Protein AF-A0A517T0H7-F1 (afdb_monomer_lite)

Sequence (278 aa):
MDSLLIATPIQLDLREQQELEMTQTSKRLAHIDHHESRLYHMVSGTGTEHETLHPYDPHHIRSHLTEHASQSHYQGQRAPEDPQYYAAIAKSLQNADEIILMGEGHGHSNAAMQLTKYLGKHAPETLDRVIAVESLSKHHSTEKQLLARARAIFRLHHTPPATPAPKLTREAIDPERWIDFCATFSNGNHGRRVSMLLSGGRISPSELMHDQPFFSLAYDTPGKGDHLDISVGADEVDYMHVFNHPAKIFQWKLPDGEVAILEAIDSQGVVCNLNFTG

Foldseek 3Di:
DDDDDDDDPDDDDPVVVVVVVVQFAFEWEWEDELFWIWIWTDTPPDDIDIDIAGFDDPPVPVVPVPDDDDDDDDPVDRDPGDLVSLVVVLVVQVRGQAYEYEFEDDDPNTPSVVSLVSCVVPPVVSNVRYQYYYYDYPPDPDPVNSVVVSVVSCVVSPPRRDPPPQQWDKDWDDPVCVQVCQVVVQVVQFQFWKWKWKDDDPDDIDTPDGGFGWHGWHADDPVGFQWIWTFTHHPDGPDIDTGHAFPIWMFIAGPVRHTQWIWTAHPRGIIMIIGGDD

Organism: NCBI:txid2528025

Secondary structure (DSSP, 8-state):
------PPP----HHHHHHHHHT---EEEEEE-SS-EEEEEEETTTEEEEEEE----TT-GGGGTTS-----S-SSPPPPPPHHHHHHHHHHHTT-SEEEEEEESSGGG-HHHHHHHHHHHH-HHHHTTEEEEEEEPSS---HHHHHHHHHHHHHHS---SSSPPP-PEEEEEPGGGHHHHHHHHHHHHTT-EEEEEEEETTEEEEEEEEEEEEEEEEEE-TTTTSEEEEEE-SSS-SEEEEEESEEEEEEEE-TTS-EEEEEEEETT--EEEEEE--

Radius of gyration: 25.39 Å; chains: 1; bounding box: 69×48×73 Å

pLDDT: mean 72.88, std 20.38, range [28.98, 98.19]

Structure (mmCIF, N/CA/C/O backbone):
data_AF-A0A517T0H7-F1
#
_entry.id   AF-A0A517T0H7-F1
#
loop_
_atom_site.group_PDB
_atom_site.id
_atom_site.type_symbol
_atom_site.label_atom_id
_atom_site.label_alt_id
_atom_site.label_comp_id
_atom_site.label_asym_id
_atom_site.label_entity_id
_atom_site.label_seq_id
_atom_site.pdbx_PDB_ins_code
_atom_site.Cartn_x
_atom_site.Cartn_y
_atom_site.Cartn_z
_atom_site.occupancy
_atom_site.B_iso_or_equiv
_atom_site.auth_seq_id
_atom_site.auth_comp_id
_atom_site.auth_asym_id
_atom_site.auth_atom_id
_atom_site.pdbx_PDB_model_num
ATOM 1 N N . MET A 1 1 ? -43.543 34.594 -20.049 1.00 39.84 1 MET A N 1
ATOM 2 C CA . MET A 1 1 ? -44.130 34.557 -18.696 1.00 39.84 1 MET A CA 1
ATOM 3 C C . MET A 1 1 ? -43.788 33.202 -18.128 1.00 39.84 1 MET A C 1
ATOM 5 O O . MET A 1 1 ? -44.263 32.201 -18.647 1.00 39.84 1 MET A O 1
ATOM 9 N N . ASP A 1 2 ? -42.842 33.215 -17.197 1.00 39.56 2 ASP A N 1
ATOM 10 C CA . ASP A 1 2 ? -42.095 32.069 -16.687 1.00 39.56 2 ASP A CA 1
ATOM 11 C C . ASP A 1 2 ? -42.972 31.041 -15.966 1.00 39.56 2 ASP A C 1
ATOM 13 O O . ASP A 1 2 ? -43.751 31.388 -15.078 1.00 39.56 2 ASP A O 1
ATOM 17 N N . SER A 1 3 ? -42.805 29.763 -16.309 1.00 36.91 3 SER A N 1
ATOM 18 C CA . SER A 1 3 ? -43.272 28.647 -15.486 1.00 36.91 3 SER A CA 1
ATOM 19 C C . SER A 1 3 ? -42.109 28.133 -14.640 1.00 36.91 3 SER A C 1
ATOM 21 O O . SER A 1 3 ? -41.171 27.527 -15.151 1.00 36.91 3 SER A O 1
ATOM 23 N N . LEU A 1 4 ? -42.193 28.406 -13.336 1.00 40.59 4 LEU A N 1
ATOM 24 C CA . LEU A 1 4 ? -41.346 27.856 -12.279 1.00 40.59 4 LEU A CA 1
ATOM 25 C C . LEU A 1 4 ? -41.487 26.320 -12.239 1.00 40.59 4 LEU A C 1
ATOM 27 O O . LEU A 1 4 ? -42.574 25.807 -11.969 1.00 40.59 4 LEU A O 1
ATOM 31 N N . LEU A 1 5 ? -40.395 25.585 -12.458 1.00 36.53 5 LEU A N 1
ATOM 32 C CA . LEU A 1 5 ? -40.290 24.162 -12.118 1.00 36.53 5 LEU A CA 1
ATOM 33 C C . LEU A 1 5 ? -40.011 24.041 -10.615 1.00 36.53 5 LEU A C 1
ATOM 35 O O . LEU A 1 5 ? -38.921 24.367 -10.149 1.00 36.53 5 LEU A O 1
ATOM 39 N N . ILE A 1 6 ? -41.002 23.577 -9.854 1.00 35.91 6 ILE A N 1
ATOM 40 C CA . ILE A 1 6 ? -40.822 23.168 -8.459 1.00 35.91 6 ILE A CA 1
ATOM 41 C C . ILE A 1 6 ? -40.232 21.755 -8.490 1.00 35.91 6 ILE A C 1
ATOM 43 O O . ILE A 1 6 ? -40.930 20.798 -8.821 1.00 35.91 6 ILE A O 1
ATOM 47 N N . ALA A 1 7 ? -38.940 21.628 -8.185 1.00 31.08 7 ALA A N 1
ATOM 48 C CA . ALA A 1 7 ? -38.301 20.333 -7.993 1.00 31.08 7 ALA A CA 1
ATOM 49 C C . ALA A 1 7 ? -38.910 19.649 -6.759 1.00 31.08 7 ALA A C 1
ATOM 51 O O . ALA A 1 7 ? -38.873 20.184 -5.650 1.00 31.08 7 ALA A O 1
ATOM 52 N N . THR A 1 8 ? -39.511 18.481 -6.960 1.00 28.98 8 THR A N 1
ATOM 53 C CA . THR A 1 8 ? -40.002 17.621 -5.880 1.00 28.98 8 THR A CA 1
ATOM 54 C C . THR A 1 8 ? -38.796 17.096 -5.091 1.00 28.98 8 THR A C 1
ATOM 56 O O . THR A 1 8 ? -37.834 16.652 -5.722 1.00 28.98 8 THR A O 1
ATOM 59 N N . PRO A 1 9 ? -38.786 17.133 -3.747 1.00 33.88 9 PRO A N 1
ATOM 60 C CA . PRO A 1 9 ? -37.698 16.528 -2.990 1.00 33.88 9 PRO A CA 1
ATOM 61 C C . PRO A 1 9 ? -37.730 15.010 -3.207 1.00 33.88 9 PRO A C 1
ATOM 63 O O . PRO A 1 9 ? -38.759 14.368 -3.001 1.00 33.88 9 PRO A O 1
ATOM 66 N N . ILE A 1 10 ? -36.604 14.455 -3.659 1.00 38.91 10 ILE A N 1
ATOM 67 C CA . ILE A 1 10 ? -36.394 13.014 -3.822 1.00 38.91 10 ILE A CA 1
ATOM 68 C C . ILE A 1 10 ? -36.550 12.377 -2.435 1.00 38.91 10 ILE A C 1
ATOM 70 O O . ILE A 1 10 ? -35.701 12.568 -1.566 1.00 38.91 10 ILE A O 1
ATOM 74 N N . GLN A 1 11 ? -37.648 11.658 -2.199 1.00 42.19 11 GLN A N 1
ATOM 75 C CA . GLN A 1 11 ? -37.745 10.766 -1.046 1.00 42.19 11 GLN A CA 1
ATOM 76 C C . GLN A 1 11 ? -36.959 9.498 -1.387 1.00 42.19 11 GLN A C 1
ATOM 78 O O . GLN A 1 11 ? -37.405 8.723 -2.230 1.00 42.19 11 GLN A O 1
ATOM 83 N N . LEU A 1 12 ? -35.781 9.326 -0.776 1.00 40.88 12 LEU A N 1
ATOM 84 C CA . LEU A 1 12 ? -35.024 8.072 -0.859 1.00 40.88 12 LEU A CA 1
ATOM 85 C C . LEU A 1 12 ? -35.847 6.916 -0.271 1.00 40.88 12 LEU A C 1
ATOM 87 O O . LEU A 1 12 ? -36.544 7.094 0.732 1.00 40.88 12 LEU A O 1
ATOM 91 N N . ASP A 1 13 ? -35.743 5.746 -0.901 1.00 49.75 13 ASP A N 1
ATOM 92 C CA . ASP A 1 13 ? -36.393 4.503 -0.476 1.00 49.75 13 ASP A CA 1
ATOM 93 C C . ASP A 1 13 ? -35.867 4.065 0.906 1.00 49.75 13 ASP A C 1
ATOM 95 O O . ASP A 1 13 ? -34.684 4.200 1.216 1.00 49.75 13 ASP A O 1
ATOM 99 N N . LEU A 1 14 ? -36.743 3.494 1.737 1.00 45.16 14 LEU A N 1
ATOM 100 C CA . LEU A 1 14 ? -36.426 2.961 3.065 1.00 45.16 14 LEU A CA 1
ATOM 101 C C . LEU A 1 14 ? -35.328 1.881 3.006 1.00 45.16 14 LEU A C 1
ATOM 103 O O . LEU A 1 14 ? -34.591 1.705 3.972 1.00 45.16 14 LEU A O 1
ATOM 107 N N . ARG A 1 15 ? -35.199 1.172 1.872 1.00 46.22 15 ARG A N 1
ATOM 108 C CA . ARG A 1 15 ? -34.109 0.212 1.626 1.00 46.22 15 ARG A CA 1
ATOM 109 C C . ARG A 1 15 ? -32.767 0.888 1.381 1.00 46.22 15 ARG A C 1
ATOM 111 O O . ARG A 1 15 ? -31.785 0.445 1.954 1.00 46.22 15 ARG A O 1
ATOM 118 N N . GLU A 1 16 ? -32.730 1.974 0.612 1.00 44.72 16 GLU A N 1
ATOM 119 C CA . GLU A 1 16 ? -31.507 2.763 0.410 1.00 44.72 16 GLU A CA 1
ATOM 120 C C . GLU A 1 16 ? -31.097 3.467 1.710 1.00 44.72 16 GLU A C 1
ATOM 122 O O . GLU A 1 16 ? -29.913 3.559 2.013 1.00 44.72 16 GLU A O 1
ATOM 127 N N . GLN A 1 17 ? -32.065 3.892 2.530 1.00 41.12 17 GLN A N 1
ATOM 128 C CA . GLN A 1 17 ? -31.797 4.409 3.876 1.00 41.12 17 GLN A CA 1
ATOM 129 C C . GLN A 1 17 ? -31.227 3.326 4.808 1.00 41.12 17 GLN A C 1
ATOM 131 O O . GLN A 1 17 ? -30.264 3.594 5.519 1.00 41.12 17 GLN A O 1
ATOM 136 N N . GLN A 1 18 ? -31.746 2.093 4.755 1.00 39.22 18 GLN A N 1
ATOM 137 C CA . GLN A 1 18 ? -31.200 0.954 5.508 1.00 39.22 18 GLN A CA 1
ATOM 138 C C . GLN A 1 18 ? -29.830 0.482 4.988 1.00 39.22 18 GLN A C 1
ATOM 140 O O . GLN A 1 18 ? -28.991 0.065 5.779 1.00 39.22 18 GLN A O 1
ATOM 145 N N . GLU A 1 19 ? -29.568 0.567 3.684 1.00 40.03 19 GLU A N 1
ATOM 146 C CA . GLU A 1 19 ? -28.294 0.181 3.058 1.00 40.03 19 GLU A CA 1
ATOM 147 C C . GLU A 1 19 ? -27.195 1.238 3.294 1.00 40.03 19 GLU A C 1
ATOM 149 O O . GLU A 1 19 ? -26.027 0.894 3.488 1.00 40.03 19 GLU A O 1
ATOM 154 N N . LEU A 1 20 ? -27.576 2.518 3.398 1.00 43.06 20 LEU A N 1
ATOM 155 C CA . LEU A 1 20 ? -26.721 3.612 3.875 1.00 43.06 20 LEU A CA 1
ATOM 156 C C . LEU A 1 20 ? -26.442 3.529 5.389 1.00 43.06 20 LEU A C 1
ATOM 158 O O . LEU A 1 20 ? -25.317 3.797 5.805 1.00 43.06 20 LEU A O 1
ATOM 162 N N . GLU A 1 21 ? -27.410 3.105 6.213 1.00 41.09 21 GLU A N 1
ATOM 163 C CA . GLU A 1 21 ? -27.172 2.811 7.639 1.00 41.09 21 GLU A CA 1
ATOM 164 C C . GLU A 1 21 ? -26.299 1.556 7.841 1.00 41.09 21 GLU A C 1
ATOM 166 O O . GLU A 1 21 ? -25.498 1.507 8.773 1.00 41.09 21 GLU A O 1
ATOM 171 N N . MET A 1 22 ? -26.384 0.561 6.947 1.00 41.12 22 MET A N 1
ATOM 172 C CA . MET A 1 22 ? -25.583 -0.674 6.998 1.00 41.12 22 MET A CA 1
ATOM 173 C C . MET A 1 22 ? -24.157 -0.544 6.432 1.00 41.12 22 MET A C 1
ATOM 175 O O . MET A 1 22 ? -23.348 -1.449 6.635 1.00 41.12 22 MET A O 1
ATOM 179 N N . THR A 1 23 ? -23.815 0.549 5.741 1.00 43.62 23 THR A N 1
ATOM 180 C CA . THR A 1 23 ? -22.474 0.770 5.152 1.00 43.62 23 THR A CA 1
ATOM 181 C C . THR A 1 23 ? -21.611 1.763 5.929 1.00 43.62 23 THR A C 1
ATOM 183 O O . THR A 1 23 ? -20.492 2.084 5.515 1.00 43.62 23 THR A O 1
ATOM 186 N N . GLN A 1 24 ? -22.070 2.225 7.091 1.00 52.97 24 GLN A N 1
ATOM 187 C CA . GLN A 1 24 ? -21.281 3.104 7.940 1.00 52.97 24 GLN A CA 1
ATOM 188 C C . GLN A 1 24 ? -20.349 2.276 8.832 1.00 52.97 24 GLN A C 1
ATOM 190 O O . GLN A 1 24 ? -20.704 1.904 9.945 1.00 52.97 24 GLN A O 1
ATOM 195 N N . THR A 1 25 ? -19.141 1.985 8.336 1.00 61.16 25 THR A N 1
ATOM 196 C CA . THR A 1 25 ? -18.100 1.288 9.113 1.00 61.16 25 THR A CA 1
ATOM 197 C C . THR A 1 25 ? -17.867 2.013 10.441 1.00 61.16 25 THR A C 1
ATOM 199 O O . THR A 1 25 ? -17.486 3.191 10.433 1.00 61.16 25 THR A O 1
ATOM 202 N N . SER A 1 26 ? -18.072 1.337 11.571 1.00 75.69 26 SER A N 1
ATOM 203 C CA . SER A 1 26 ? -17.835 1.903 12.898 1.00 75.69 26 SER A CA 1
ATOM 204 C C . SER A 1 26 ? -16.342 1.861 13.207 1.00 75.69 26 SER A C 1
ATOM 206 O O . SER A 1 26 ? -15.767 0.810 13.491 1.00 75.69 26 SER A O 1
ATOM 208 N N . LYS A 1 27 ? -15.691 3.024 13.143 1.00 83.69 27 LYS A N 1
ATOM 209 C CA . LYS A 1 27 ? -14.257 3.169 13.413 1.00 83.69 27 LYS A CA 1
ATOM 210 C C . LYS A 1 27 ? -14.041 3.690 14.828 1.00 83.69 27 LYS A C 1
ATOM 212 O O . LYS A 1 27 ? -14.617 4.714 15.211 1.00 83.69 27 LYS A O 1
ATOM 217 N N . ARG A 1 28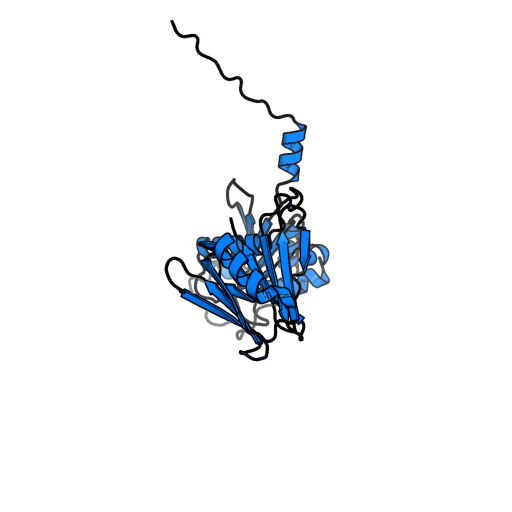 ? -13.195 3.014 15.610 1.00 85.81 28 ARG A N 1
ATOM 218 C CA . ARG A 1 28 ? -12.877 3.410 16.992 1.00 85.81 28 ARG A CA 1
ATOM 219 C C . ARG A 1 28 ? -11.397 3.699 17.178 1.00 85.81 28 ARG A C 1
ATOM 221 O O . ARG A 1 28 ? -10.540 2.885 16.847 1.00 85.81 28 ARG A O 1
ATOM 228 N N . LEU A 1 29 ? -11.102 4.841 17.786 1.00 84.38 29 LEU A N 1
ATOM 229 C CA . LEU A 1 29 ? -9.768 5.169 18.275 1.00 84.38 29 LEU A CA 1
ATOM 230 C C . LEU A 1 29 ? -9.775 5.125 19.800 1.00 84.38 29 LEU A C 1
ATOM 232 O O . LEU A 1 29 ? -10.513 5.880 20.427 1.00 84.38 29 LEU A O 1
ATOM 236 N N . ALA A 1 30 ? -8.917 4.300 20.388 1.00 86.62 30 ALA A N 1
ATOM 237 C CA . ALA A 1 30 ? -8.636 4.328 21.816 1.00 86.62 30 ALA A CA 1
ATOM 238 C C . ALA A 1 30 ? -7.298 5.025 22.062 1.00 86.62 30 ALA A C 1
ATOM 240 O O . ALA A 1 30 ? -6.247 4.473 21.743 1.00 86.62 30 ALA A O 1
ATOM 241 N N . HIS A 1 31 ? -7.335 6.224 22.640 1.00 85.00 31 HIS A N 1
ATOM 242 C CA . HIS A 1 31 ? -6.152 6.870 23.196 1.00 85.00 31 HIS A CA 1
ATOM 243 C C . HIS A 1 31 ? -6.066 6.568 24.686 1.00 85.00 31 HIS A C 1
ATOM 245 O O . HIS A 1 31 ? -6.989 6.894 25.426 1.00 85.00 31 HIS A O 1
ATOM 251 N N . ILE A 1 32 ? -4.980 5.937 25.115 1.00 79.56 32 ILE A N 1
ATOM 252 C CA . ILE A 1 32 ? -4.823 5.407 26.465 1.00 79.56 32 ILE A CA 1
ATOM 253 C C . ILE A 1 32 ? -3.561 6.007 27.064 1.00 79.56 32 ILE A C 1
ATOM 255 O O . ILE A 1 32 ? -2.442 5.669 26.666 1.00 79.56 32 ILE A O 1
ATOM 259 N N . ASP A 1 33 ? -3.738 6.866 28.056 1.00 69.38 33 ASP A N 1
ATOM 260 C CA . ASP A 1 33 ? -2.635 7.368 28.855 1.00 69.38 33 ASP A CA 1
ATOM 261 C C . ASP A 1 33 ? -2.690 6.800 30.285 1.00 69.38 33 ASP A C 1
ATOM 263 O O . ASP A 1 33 ? -3.380 5.824 30.602 1.00 69.38 33 ASP A O 1
ATOM 267 N N . HIS A 1 34 ? -1.845 7.345 31.151 1.00 63.53 34 HIS A N 1
ATOM 268 C CA . HIS A 1 34 ? -1.695 6.902 32.531 1.00 63.53 34 HIS A CA 1
ATOM 269 C C . HIS A 1 34 ? -2.780 7.447 33.479 1.00 63.53 34 HIS A C 1
ATOM 271 O O . HIS A 1 34 ? -2.883 6.987 34.624 1.00 63.53 34 HIS A O 1
ATOM 277 N N . HIS A 1 35 ? -3.586 8.397 33.013 1.00 60.84 35 HIS A N 1
ATOM 278 C CA . HIS A 1 35 ? -4.634 9.103 33.738 1.00 60.84 35 HIS A CA 1
ATOM 279 C C . HIS A 1 35 ? -6.040 8.731 33.258 1.00 60.84 35 HIS A C 1
ATOM 281 O O . HIS A 1 35 ? -6.918 8.545 34.099 1.00 60.84 35 HIS A O 1
ATOM 287 N N . GLU A 1 36 ? -6.244 8.578 31.953 1.00 67.31 36 GLU A N 1
ATOM 288 C CA . GLU A 1 36 ? -7.540 8.336 31.323 1.00 67.31 36 GLU A CA 1
ATOM 289 C C . GLU A 1 36 ? -7.409 7.583 29.986 1.00 67.31 36 GLU A C 1
ATOM 291 O O . GLU A 1 36 ? -6.347 7.504 29.366 1.00 67.31 36 GLU A O 1
ATOM 296 N N . SER A 1 37 ? -8.521 7.005 29.536 1.00 75.06 37 SER A N 1
ATOM 297 C CA . SER A 1 37 ? -8.709 6.560 28.158 1.00 75.06 37 SER A CA 1
ATOM 298 C C . SER A 1 37 ? -9.744 7.442 27.492 1.00 75.06 37 SER A C 1
ATOM 300 O O . SER A 1 37 ? -10.864 7.559 27.985 1.00 75.06 37 SER A O 1
ATOM 302 N N . ARG A 1 38 ? -9.400 8.003 26.338 1.00 80.38 38 ARG A N 1
ATOM 303 C CA . ARG A 1 38 ? -10.340 8.701 25.463 1.00 80.38 38 ARG A CA 1
ATOM 304 C C . ARG A 1 38 ? -10.659 7.807 24.278 1.00 80.38 38 ARG A C 1
ATOM 306 O O . ARG A 1 38 ? -9.769 7.441 23.508 1.00 80.38 38 ARG A O 1
ATOM 313 N N . LEU A 1 39 ? -11.925 7.442 24.154 1.00 79.12 39 LEU A N 1
ATOM 314 C CA . LEU A 1 39 ? -12.441 6.565 23.116 1.00 79.12 39 LEU A CA 1
ATOM 315 C C . LEU A 1 39 ? -13.240 7.408 22.134 1.00 79.12 39 LEU A C 1
ATOM 317 O O . LEU A 1 39 ? -14.309 7.910 22.465 1.00 79.12 39 LEU A O 1
ATOM 321 N N . TYR A 1 40 ? -12.713 7.574 20.929 1.00 80.62 40 TYR A N 1
ATOM 322 C CA . TYR A 1 40 ? -13.343 8.367 19.884 1.00 80.62 40 TYR A CA 1
ATOM 323 C C . TYR A 1 40 ? -14.122 7.453 18.948 1.00 80.62 40 TYR A C 1
ATOM 325 O O . TYR A 1 40 ? -13.590 6.460 18.438 1.00 80.62 40 TYR A O 1
ATOM 333 N N . HIS A 1 41 ? -15.372 7.822 18.690 1.00 79.19 41 HIS A N 1
ATOM 334 C CA . HIS A 1 41 ? -16.179 7.247 17.633 1.00 79.19 41 HIS A CA 1
ATOM 335 C C . HIS A 1 41 ? -16.010 8.097 16.376 1.00 79.19 41 HIS A C 1
ATOM 337 O O . HIS A 1 41 ? -16.389 9.269 16.322 1.00 79.19 41 HIS A O 1
ATOM 343 N N . MET A 1 42 ? -15.379 7.508 15.367 1.00 68.19 42 MET A N 1
ATOM 344 C CA . MET A 1 42 ? -15.128 8.173 14.102 1.00 68.19 42 MET A CA 1
ATOM 345 C C . MET A 1 42 ? -16.199 7.768 13.096 1.00 68.19 42 MET A C 1
ATOM 347 O O . MET A 1 42 ? -16.063 6.771 12.392 1.00 68.19 42 MET A O 1
ATOM 351 N N . VAL A 1 43 ? -17.260 8.568 13.033 1.00 56.34 43 VAL A N 1
ATOM 352 C CA . VAL A 1 43 ? -18.338 8.410 12.057 1.00 56.34 43 VAL A CA 1
ATOM 353 C C . VAL A 1 43 ? -18.012 9.258 10.827 1.00 56.34 43 VAL A C 1
ATOM 355 O O . VAL A 1 43 ? -17.762 10.462 10.933 1.00 56.34 43 VAL A O 1
ATOM 358 N N . SER A 1 44 ? -17.975 8.637 9.645 1.00 46.19 44 SER A N 1
ATOM 359 C CA . SER A 1 44 ? -17.752 9.352 8.384 1.00 46.19 44 SER A CA 1
ATOM 360 C C . SER A 1 44 ? -18.825 10.430 8.193 1.00 46.19 44 SER A C 1
ATOM 362 O O . SER A 1 44 ? -19.998 10.112 8.026 1.00 46.19 44 SER A O 1
ATOM 364 N N . GLY A 1 45 ? -18.413 11.701 8.204 1.00 39.34 45 GLY A N 1
ATOM 365 C CA . GLY A 1 45 ? -19.222 12.836 7.747 1.00 39.34 45 GLY A CA 1
ATOM 366 C C . GLY A 1 45 ? -19.976 13.661 8.799 1.00 39.34 45 GLY A C 1
ATOM 367 O O . GLY A 1 45 ? -20.450 14.731 8.433 1.00 39.34 45 GLY A O 1
ATOM 368 N N . THR A 1 46 ? -20.079 13.254 10.072 1.00 36.69 46 THR A N 1
ATOM 369 C CA . THR A 1 46 ? -21.020 13.915 11.017 1.00 36.69 46 THR A CA 1
ATOM 370 C C . THR A 1 46 ? -20.435 14.433 12.333 1.00 36.69 46 THR A C 1
ATOM 372 O O . THR A 1 46 ? -21.137 15.110 13.078 1.00 36.69 46 THR A O 1
ATOM 375 N N . GLY A 1 47 ? -19.144 14.233 12.603 1.00 45.91 47 GLY A N 1
ATOM 376 C CA . GLY A 1 47 ? -18.486 14.764 13.803 1.00 45.91 47 GLY A CA 1
ATOM 377 C C . GLY A 1 47 ? -17.606 13.726 14.489 1.00 45.91 47 GLY A C 1
ATOM 378 O O . GLY A 1 47 ? -17.522 12.580 14.061 1.00 45.91 47 GLY A O 1
ATOM 379 N N . THR A 1 48 ? -16.878 14.141 15.523 1.00 54.22 48 THR A N 1
ATOM 380 C CA . THR A 1 48 ? -16.101 13.235 16.379 1.00 54.22 48 THR A CA 1
ATOM 381 C C . THR A 1 48 ? -16.742 13.252 17.758 1.00 54.22 48 THR A C 1
ATOM 383 O O . THR A 1 48 ? -16.584 14.220 18.496 1.00 54.22 48 THR A O 1
ATOM 386 N N . GLU A 1 49 ? -17.494 12.206 18.082 1.00 58.53 49 GLU A N 1
ATOM 387 C CA . GLU A 1 49 ? -17.973 11.978 19.445 1.00 58.53 49 GLU A CA 1
ATOM 388 C C . GLU A 1 49 ? -16.911 11.188 20.210 1.00 58.53 49 GLU A C 1
ATOM 390 O O . GLU A 1 49 ? -16.235 10.329 19.636 1.00 58.53 49 GLU A O 1
ATOM 395 N N . HIS A 1 50 ? -16.729 11.480 21.496 1.00 59.97 50 HIS A N 1
ATOM 396 C CA . HIS A 1 50 ? -15.814 10.724 22.340 1.00 59.97 50 HIS A CA 1
ATOM 397 C C . HIS A 1 50 ? -16.411 10.456 23.714 1.00 59.97 50 HIS A C 1
ATOM 399 O O . HIS A 1 50 ? -17.163 11.267 24.251 1.00 59.97 50 HIS A O 1
ATOM 405 N N . GLU A 1 51 ? -16.044 9.317 24.286 1.00 65.69 51 GLU A N 1
ATOM 406 C CA . GLU A 1 51 ? -16.280 8.992 25.686 1.00 65.69 51 GLU A CA 1
ATOM 407 C C . GLU A 1 51 ? -14.940 8.888 26.422 1.00 65.69 51 GLU A C 1
ATOM 409 O O . GLU A 1 51 ? -13.943 8.414 25.870 1.00 65.69 51 GLU A O 1
ATOM 414 N N . THR A 1 52 ? -14.911 9.337 27.675 1.00 68.00 52 THR A N 1
ATOM 415 C CA . THR A 1 52 ? -13.714 9.283 28.521 1.00 68.00 52 THR A CA 1
ATOM 416 C C . THR A 1 52 ? -13.927 8.273 29.639 1.00 68.00 52 THR A C 1
ATOM 418 O O . THR A 1 52 ? -14.826 8.423 30.467 1.00 68.00 52 THR A O 1
ATOM 421 N N . LEU A 1 53 ? -13.079 7.247 29.682 1.00 57.00 53 LEU A N 1
ATOM 422 C CA . LEU A 1 53 ? -13.034 6.259 30.753 1.00 57.00 53 LEU A CA 1
ATOM 423 C C . LEU A 1 53 ? -11.852 6.547 31.672 1.00 57.00 53 LEU A C 1
ATOM 425 O O . LEU A 1 53 ? -10.729 6.754 31.221 1.00 57.00 53 LEU A O 1
ATOM 429 N N . HIS A 1 54 ? -12.095 6.492 32.975 1.00 59.69 54 HIS A N 1
ATOM 430 C CA . HIS A 1 54 ? -11.063 6.689 33.985 1.00 59.69 54 HIS A CA 1
ATOM 431 C C . HIS A 1 54 ? -10.713 5.346 34.638 1.00 59.69 54 HIS A C 1
ATOM 433 O O . HIS A 1 54 ? -11.619 4.546 34.892 1.00 59.69 54 HIS A O 1
ATOM 439 N N . PRO A 1 55 ? -9.431 5.080 34.948 1.00 58.09 55 PRO A N 1
ATOM 440 C CA . PRO A 1 55 ? -9.066 3.974 35.821 1.00 58.09 55 PRO A CA 1
ATOM 441 C C . PRO A 1 55 ? -9.756 4.139 37.179 1.00 58.09 55 PRO A C 1
ATOM 443 O O . PRO A 1 55 ? -9.847 5.260 37.684 1.00 58.09 55 PRO A O 1
ATOM 446 N N . TYR A 1 56 ? -10.204 3.033 37.774 1.00 47.38 56 TYR A N 1
ATOM 447 C CA . TYR A 1 56 ? -10.824 3.021 39.099 1.00 47.38 56 TYR A CA 1
ATOM 448 C C . TYR A 1 56 ? -9.908 3.697 40.138 1.00 47.38 56 TYR A C 1
ATOM 450 O O . TYR A 1 56 ? -8.794 3.236 40.390 1.00 47.38 56 TYR A O 1
ATOM 458 N N . ASP A 1 57 ? -10.370 4.810 40.721 1.00 48.69 57 ASP A N 1
ATOM 459 C CA . ASP A 1 57 ? -9.686 5.570 41.781 1.00 48.69 57 ASP A CA 1
ATOM 460 C C . ASP A 1 57 ? -10.599 5.671 43.019 1.00 48.69 57 ASP A C 1
ATOM 462 O O . ASP A 1 57 ? -11.210 6.713 43.273 1.00 48.69 57 ASP A O 1
ATOM 466 N N . PRO A 1 58 ? -10.745 4.579 43.790 1.00 41.56 58 PRO A N 1
ATOM 467 C CA . PRO A 1 58 ? -11.681 4.499 44.914 1.00 41.56 58 PRO A CA 1
ATOM 468 C C . PRO A 1 58 ? -11.358 5.444 46.076 1.00 41.56 58 PRO A C 1
ATOM 470 O O . PRO A 1 58 ? -12.161 5.570 46.998 1.00 41.56 58 PRO A O 1
ATOM 473 N N . HIS A 1 59 ? -10.197 6.100 46.064 1.00 46.09 59 HIS A N 1
ATOM 474 C CA . HIS A 1 59 ? -9.753 6.974 47.146 1.00 46.09 59 HIS A CA 1
ATOM 475 C C . HIS A 1 59 ? -9.712 8.458 46.759 1.00 46.09 59 HIS A C 1
ATOM 477 O O . HIS A 1 59 ? -9.271 9.263 47.576 1.00 46.09 59 HIS A O 1
ATOM 483 N N . HIS A 1 60 ? -10.163 8.835 45.552 1.00 44.19 60 HIS A N 1
ATOM 484 C CA . HIS A 1 60 ? -10.090 10.212 45.036 1.00 44.19 60 HIS A CA 1
ATOM 485 C C . HIS A 1 60 ? -8.706 10.857 45.210 1.00 44.19 60 HIS A C 1
ATOM 487 O O . HIS A 1 60 ? -8.594 12.082 45.325 1.00 44.19 60 HIS A O 1
ATOM 493 N N . ILE A 1 61 ? -7.636 10.051 45.226 1.00 49.41 61 ILE A N 1
ATOM 494 C CA . ILE A 1 61 ? -6.279 10.556 45.469 1.00 49.41 61 ILE A CA 1
ATOM 495 C C . ILE A 1 61 ? -5.921 11.550 44.359 1.00 49.41 61 ILE A C 1
ATOM 497 O O . ILE A 1 61 ? -5.200 12.511 44.599 1.00 49.41 61 ILE A O 1
ATOM 501 N N . ARG A 1 62 ? -6.503 11.395 43.163 1.00 49.06 62 ARG A N 1
ATOM 502 C CA . ARG A 1 62 ? -6.261 12.266 42.010 1.00 49.06 62 ARG A CA 1
ATOM 503 C C . ARG A 1 62 ? -6.943 13.638 42.070 1.00 49.06 62 ARG A C 1
ATOM 505 O O . ARG A 1 62 ? -6.436 14.553 41.431 1.00 49.06 62 ARG A O 1
ATOM 512 N N . SER A 1 63 ? -8.005 13.827 42.858 1.00 39.12 63 SER A N 1
ATOM 513 C CA . SER A 1 63 ? -8.679 15.137 42.990 1.00 39.12 63 SER A CA 1
ATOM 514 C C . SER A 1 63 ? -7.972 16.099 43.955 1.00 39.12 63 SER A C 1
ATOM 516 O O . SER A 1 63 ? -8.249 17.292 43.933 1.00 39.12 63 SER A O 1
ATOM 518 N N . HIS A 1 64 ? -7.054 15.599 44.790 1.00 36.03 64 HIS A N 1
ATOM 519 C CA . HIS A 1 64 ? -6.337 16.373 45.814 1.00 36.03 64 HIS A CA 1
ATOM 520 C C . HIS A 1 64 ? -4.830 16.537 45.535 1.00 36.03 64 HIS A C 1
ATOM 522 O O . HIS A 1 64 ? -4.092 17.019 46.390 1.00 36.03 64 HIS A O 1
ATOM 528 N N . LEU A 1 65 ? -4.344 16.167 44.344 1.00 37.31 65 LEU A N 1
ATOM 529 C CA . LEU A 1 65 ? -2.913 16.246 44.009 1.00 37.31 65 LEU A CA 1
ATOM 530 C C . LEU A 1 65 ? -2.427 17.637 43.568 1.00 37.31 65 LEU A C 1
ATOM 532 O O . LEU A 1 65 ? -1.280 17.762 43.141 1.00 37.31 65 LEU A O 1
ATOM 536 N N . THR A 1 66 ? -3.238 18.690 43.687 1.00 37.97 66 THR A N 1
ATOM 537 C CA . THR A 1 66 ? -2.761 20.063 43.459 1.00 37.97 66 THR A CA 1
ATOM 538 C C . THR A 1 66 ? -1.928 20.608 44.617 1.00 37.97 66 THR A C 1
ATOM 540 O O . THR A 1 66 ? -1.080 21.462 44.380 1.00 37.97 66 THR A O 1
ATOM 543 N N . GLU A 1 67 ? -2.081 20.113 45.848 1.00 38.03 67 GLU A N 1
ATOM 544 C CA . GLU A 1 67 ? -1.378 20.670 47.009 1.00 38.03 67 GLU A CA 1
ATOM 545 C C . GLU A 1 67 ? -1.042 19.553 48.017 1.00 38.03 67 GLU A C 1
ATOM 547 O O . GLU A 1 67 ? -1.912 19.023 48.695 1.00 38.03 67 GLU A O 1
ATOM 552 N N . HIS A 1 68 ? 0.248 19.208 48.128 1.00 34.19 68 HIS A N 1
ATOM 553 C CA . HIS A 1 68 ? 0.845 18.346 49.168 1.00 34.19 68 HIS A CA 1
ATOM 554 C C . HIS A 1 68 ? 0.602 16.820 49.111 1.00 34.19 68 HIS A C 1
ATOM 556 O O . HIS A 1 68 ? -0.046 16.250 49.982 1.00 34.19 68 HIS A O 1
ATOM 562 N N . ALA A 1 69 ? 1.292 16.108 48.212 1.00 31.48 69 ALA A N 1
ATOM 563 C CA . ALA A 1 69 ? 1.727 14.730 48.497 1.00 31.48 69 ALA A CA 1
ATOM 564 C C . ALA A 1 69 ? 3.016 14.377 47.742 1.00 31.48 69 ALA A C 1
ATOM 566 O O . ALA A 1 69 ? 3.038 13.673 46.734 1.00 31.48 69 ALA A O 1
ATOM 567 N N . SER A 1 70 ? 4.130 14.879 48.265 1.00 37.38 70 SER A N 1
ATOM 568 C CA . SER A 1 70 ? 5.440 14.273 48.066 1.00 37.38 70 SER A CA 1
ATOM 569 C C . SER A 1 70 ? 5.417 12.809 48.521 1.00 37.38 70 SER A C 1
ATOM 571 O O . SER A 1 70 ? 5.058 12.537 49.660 1.00 37.38 70 SER A O 1
ATOM 573 N N . GLN A 1 71 ? 5.883 11.905 47.657 1.00 43.34 71 GLN A N 1
ATOM 574 C CA . GLN A 1 71 ? 6.432 10.587 48.006 1.00 43.34 71 GLN A CA 1
ATOM 575 C C . GLN A 1 71 ? 5.539 9.651 48.838 1.00 43.34 71 GLN A C 1
ATOM 577 O O . GLN A 1 71 ? 5.606 9.645 50.062 1.00 43.34 71 GLN A O 1
ATOM 582 N N . SER A 1 72 ? 4.815 8.734 48.188 1.00 35.59 72 SER A N 1
ATOM 583 C CA . SER A 1 72 ? 4.366 7.491 48.835 1.00 35.59 72 SER A CA 1
ATOM 584 C C . SER A 1 72 ? 4.159 6.358 47.815 1.00 35.59 72 SER A C 1
ATOM 586 O O . SER A 1 72 ? 3.225 6.360 47.023 1.00 35.59 72 SER A O 1
ATOM 588 N N . HIS A 1 73 ? 5.070 5.382 47.873 1.00 38.56 73 HIS A N 1
ATOM 589 C CA . HIS A 1 73 ? 4.925 3.960 47.515 1.00 38.56 73 HIS A CA 1
ATOM 590 C C . HIS A 1 73 ? 4.915 3.430 46.071 1.00 38.56 73 HIS A C 1
ATOM 592 O O . HIS A 1 73 ? 4.894 2.212 45.918 1.00 38.56 73 HIS A O 1
ATOM 598 N N . TYR A 1 74 ? 5.107 4.242 45.032 1.00 37.16 74 TYR A N 1
ATOM 599 C CA . TYR A 1 74 ? 5.439 3.706 43.701 1.00 37.16 74 TYR A CA 1
ATOM 600 C C . TYR A 1 74 ? 6.776 4.274 43.212 1.00 37.16 74 TYR A C 1
ATOM 602 O O . TYR A 1 74 ? 6.847 5.371 42.664 1.00 37.16 74 TYR A O 1
ATOM 610 N N . GLN A 1 75 ? 7.864 3.528 43.450 1.00 34.50 75 GLN A N 1
ATOM 611 C CA . GLN A 1 75 ? 9.218 3.796 42.936 1.00 34.50 75 GLN A CA 1
ATOM 612 C C . GLN A 1 75 ? 9.257 3.650 41.405 1.00 34.50 75 GLN A C 1
ATOM 614 O O . GLN A 1 75 ? 9.795 2.683 40.874 1.00 34.50 75 GLN A O 1
ATOM 619 N N . GLY A 1 76 ? 8.624 4.569 40.675 1.00 39.91 76 GLY A N 1
ATOM 620 C CA . GLY A 1 76 ? 8.635 4.583 39.208 1.00 39.91 76 GLY A CA 1
ATOM 621 C C . GLY A 1 76 ? 7.992 3.362 38.532 1.00 39.91 76 GLY A C 1
ATOM 622 O O . GLY A 1 76 ? 8.072 3.241 37.313 1.00 39.91 76 GLY A O 1
ATOM 623 N N . GLN A 1 77 ? 7.354 2.467 39.291 1.00 34.56 77 GLN A N 1
ATOM 624 C CA . GLN A 1 77 ? 6.603 1.328 38.770 1.00 34.56 77 GLN A CA 1
ATOM 625 C C . GLN A 1 77 ? 5.110 1.647 38.753 1.00 34.56 77 GLN A C 1
ATOM 627 O O . GLN A 1 77 ? 4.570 2.209 39.705 1.00 34.56 77 GLN A O 1
ATOM 632 N N . ARG A 1 78 ? 4.452 1.295 37.647 1.00 46.34 78 ARG A N 1
ATOM 633 C CA . ARG A 1 78 ? 3.009 1.458 37.459 1.00 46.34 78 ARG A CA 1
ATOM 634 C C . ARG A 1 78 ? 2.266 0.593 38.484 1.00 46.34 78 ARG A C 1
ATOM 636 O O . ARG A 1 78 ? 2.613 -0.576 38.649 1.00 46.34 78 ARG A O 1
ATOM 643 N N . ALA A 1 79 ? 1.250 1.147 39.147 1.00 48.81 79 ALA A N 1
ATOM 644 C CA . ALA A 1 79 ? 0.297 0.337 39.905 1.00 48.81 79 ALA A CA 1
ATOM 645 C C . ALA A 1 79 ? -0.339 -0.712 38.965 1.00 48.81 79 ALA A C 1
ATOM 647 O O . ALA A 1 79 ? -0.557 -0.387 37.792 1.00 48.81 79 ALA A O 1
ATOM 648 N N . PRO A 1 80 ? -0.614 -1.948 39.426 1.00 49.22 80 PRO A N 1
ATOM 649 C CA . PRO A 1 80 ? -1.293 -2.950 38.611 1.00 49.22 80 PRO A CA 1
ATOM 650 C C . PRO A 1 80 ? -2.588 -2.361 38.053 1.00 49.22 80 PRO A C 1
ATOM 652 O O . PRO A 1 80 ? -3.401 -1.827 38.804 1.00 49.22 80 PRO A O 1
ATOM 655 N N . GLU A 1 81 ? -2.748 -2.397 36.734 1.00 60.38 81 GLU A N 1
ATOM 656 C CA . GLU A 1 81 ? -3.929 -1.828 36.094 1.00 60.38 81 GLU A CA 1
ATOM 657 C C . GLU A 1 81 ? -5.156 -2.672 36.425 1.00 60.38 81 GLU A C 1
ATOM 659 O O . GLU A 1 81 ? -5.112 -3.901 36.342 1.00 60.38 81 GLU A O 1
ATOM 664 N N . ASP A 1 82 ? -6.234 -2.001 36.830 1.00 66.75 82 ASP A N 1
ATOM 665 C CA . ASP A 1 82 ? -7.478 -2.643 37.238 1.00 66.75 82 ASP A CA 1
ATOM 666 C C . ASP A 1 82 ? -8.070 -3.456 36.068 1.00 66.75 82 ASP A C 1
ATOM 668 O O . ASP A 1 82 ? -8.390 -2.880 35.024 1.00 66.75 82 ASP A O 1
ATOM 672 N N . PRO A 1 83 ? -8.262 -4.781 36.208 1.00 69.31 83 PRO A N 1
ATOM 673 C CA . PRO A 1 83 ? -8.907 -5.600 35.185 1.00 69.31 83 PRO A CA 1
ATOM 674 C C . PRO A 1 83 ? -10.287 -5.084 34.749 1.00 69.31 83 PRO A C 1
ATOM 676 O O . PRO A 1 83 ? -10.678 -5.314 33.603 1.00 69.31 83 PRO A O 1
ATOM 679 N N . GLN A 1 84 ? -11.020 -4.379 35.620 1.00 73.12 84 GLN A N 1
ATOM 680 C CA . GLN A 1 84 ? -12.311 -3.772 35.278 1.00 73.12 84 GLN A CA 1
ATOM 681 C C . GLN A 1 84 ? -12.165 -2.601 34.300 1.00 73.12 84 GLN A C 1
ATOM 683 O O . GLN A 1 84 ? -13.027 -2.407 33.443 1.00 73.12 84 GLN A O 1
ATOM 688 N N . TYR A 1 85 ? -11.059 -1.858 34.373 1.00 76.94 85 TYR A N 1
ATOM 689 C CA . TYR A 1 85 ? -10.771 -0.750 33.464 1.00 76.94 85 TYR A CA 1
ATOM 690 C C . TYR A 1 85 ? -10.578 -1.247 32.028 1.00 76.94 85 TYR A C 1
ATOM 692 O O . TYR A 1 85 ? -11.213 -0.744 31.101 1.00 76.94 85 TYR A O 1
ATOM 700 N N . TYR A 1 86 ? -9.790 -2.308 31.839 1.00 82.50 86 TYR A N 1
ATOM 701 C CA . TYR A 1 86 ? -9.640 -2.916 30.517 1.00 82.50 86 TYR A CA 1
ATOM 702 C C . TYR A 1 86 ? -10.890 -3.637 30.033 1.00 82.50 86 TYR A C 1
ATOM 704 O O . TYR A 1 86 ? -11.174 -3.590 28.838 1.00 82.50 86 TYR A O 1
ATOM 712 N N . ALA A 1 87 ? -11.670 -4.237 30.935 1.00 82.25 87 ALA A N 1
ATOM 713 C CA . ALA A 1 87 ? -12.968 -4.799 30.578 1.00 82.25 87 ALA A CA 1
ATOM 714 C C . ALA A 1 87 ? -13.912 -3.720 30.021 1.00 82.25 87 ALA A C 1
ATOM 716 O O . ALA A 1 87 ? -14.603 -3.957 29.032 1.00 82.25 87 ALA A O 1
ATOM 717 N N . ALA A 1 88 ? -13.923 -2.527 30.626 1.00 82.56 88 ALA A N 1
ATOM 718 C CA . ALA A 1 88 ? -14.742 -1.406 30.174 1.00 82.56 88 ALA A CA 1
ATOM 719 C C . ALA A 1 88 ? -14.296 -0.880 28.801 1.00 82.56 88 ALA A C 1
ATOM 721 O O . ALA A 1 88 ? -15.137 -0.673 27.927 1.00 82.56 88 ALA A O 1
ATOM 722 N N . ILE A 1 89 ? -12.982 -0.740 28.582 1.00 84.62 89 ILE A N 1
ATOM 723 C CA . ILE A 1 89 ? -12.438 -0.344 27.275 1.00 84.62 89 ILE A CA 1
ATOM 724 C C . ILE A 1 89 ? -12.775 -1.399 26.219 1.00 84.62 89 ILE A C 1
ATOM 726 O O . ILE A 1 89 ? -13.315 -1.062 25.169 1.00 84.62 89 ILE A O 1
ATOM 730 N N . ALA A 1 90 ? -12.533 -2.681 26.513 1.00 84.62 90 ALA A N 1
ATOM 731 C CA . ALA A 1 90 ? -12.875 -3.778 25.615 1.00 84.62 90 ALA A CA 1
ATOM 732 C C . ALA A 1 90 ? -14.363 -3.745 25.255 1.00 84.62 90 ALA A C 1
ATOM 734 O O . ALA A 1 90 ? -14.693 -3.863 24.082 1.00 84.62 90 ALA A O 1
ATOM 735 N N . LYS A 1 91 ? -15.243 -3.501 26.238 1.00 83.94 91 LYS A N 1
ATOM 736 C CA . LYS A 1 91 ? -16.692 -3.388 26.040 1.00 83.94 91 LYS A CA 1
ATOM 737 C C . LYS A 1 91 ? -17.100 -2.268 25.087 1.00 83.94 91 LYS A C 1
ATOM 739 O O . LYS A 1 91 ? -17.977 -2.478 24.254 1.00 83.94 91 LYS A O 1
ATOM 744 N N . SER A 1 92 ? -16.466 -1.104 25.185 1.00 82.88 92 SER A N 1
ATOM 745 C CA . SER A 1 92 ? -16.724 0.009 24.264 1.00 82.88 92 SER A CA 1
ATOM 746 C C . SER A 1 92 ? -16.301 -0.315 22.822 1.00 82.88 92 SER A C 1
ATOM 748 O O . SER A 1 92 ? -16.953 0.101 21.863 1.00 82.88 92 SER A O 1
ATOM 750 N N . LEU A 1 93 ? -15.244 -1.113 22.659 1.00 85.19 93 LEU A N 1
ATOM 751 C CA . LEU A 1 93 ? -14.678 -1.452 21.353 1.00 85.19 93 LEU A CA 1
ATOM 752 C C . LEU A 1 93 ? -15.408 -2.592 20.618 1.00 85.19 93 LEU A C 1
ATOM 754 O O . LEU A 1 93 ? -15.203 -2.752 19.419 1.00 85.19 93 LEU A O 1
ATOM 758 N N . GLN A 1 94 ? -16.275 -3.361 21.288 1.00 81.38 94 GLN A N 1
ATOM 759 C CA . GLN A 1 94 ? -16.857 -4.618 20.765 1.00 81.38 94 GLN A CA 1
ATOM 760 C C . GLN A 1 94 ? -17.612 -4.478 19.439 1.00 81.38 94 GLN A C 1
ATOM 762 O O . GLN A 1 94 ? -17.674 -5.427 18.657 1.00 81.38 94 GLN A O 1
ATOM 767 N N . ASN A 1 95 ? -18.204 -3.310 19.192 1.00 77.88 95 ASN A N 1
ATOM 768 C CA . ASN A 1 95 ? -19.039 -3.053 18.016 1.00 77.88 95 ASN A CA 1
ATOM 769 C C . ASN A 1 95 ? -18.301 -2.269 16.922 1.00 77.88 95 ASN A C 1
ATOM 771 O O . ASN A 1 95 ? -18.929 -1.832 15.966 1.00 77.88 95 ASN A O 1
ATOM 775 N N . ALA A 1 96 ? -16.993 -2.056 17.076 1.00 81.00 96 ALA A N 1
ATOM 776 C CA . ALA A 1 96 ? -16.174 -1.436 16.048 1.00 81.00 96 ALA A CA 1
ATOM 777 C C . ALA A 1 96 ? -15.823 -2.451 14.958 1.00 81.00 96 ALA A C 1
ATOM 779 O O . ALA A 1 96 ? -15.529 -3.608 15.270 1.00 81.00 96 ALA A O 1
ATOM 780 N N . ASP A 1 97 ? -15.790 -1.998 13.712 1.00 79.56 97 ASP A N 1
ATOM 781 C CA . ASP A 1 97 ? -15.306 -2.769 12.565 1.00 79.56 97 ASP A CA 1
ATOM 782 C C . ASP A 1 97 ? -13.786 -2.633 12.414 1.00 79.56 97 ASP A C 1
ATOM 784 O O . ASP A 1 97 ? -13.095 -3.605 12.124 1.00 79.56 97 ASP A O 1
ATOM 788 N N . GLU A 1 98 ? -13.255 -1.434 12.676 1.00 81.62 98 GLU A N 1
ATOM 789 C CA . GLU A 1 98 ? -11.822 -1.129 12.654 1.00 81.62 98 GLU A CA 1
ATOM 790 C C . GLU A 1 98 ? -11.429 -0.380 13.939 1.00 81.62 98 GLU A C 1
ATOM 792 O O . GLU A 1 98 ? -12.064 0.610 14.327 1.00 81.62 98 GLU A O 1
ATOM 797 N N . ILE A 1 99 ? -10.351 -0.825 14.589 1.00 85.31 99 ILE A N 1
ATOM 798 C CA . ILE A 1 99 ? -9.868 -0.269 15.857 1.00 85.31 99 ILE A CA 1
ATOM 799 C C . ILE A 1 99 ? -8.409 0.172 15.734 1.00 85.31 99 ILE A C 1
ATOM 801 O O . ILE A 1 99 ? -7.548 -0.588 15.294 1.00 85.31 99 ILE A O 1
ATOM 805 N N . ILE A 1 100 ? -8.109 1.377 16.214 1.00 86.25 100 ILE A N 1
ATOM 806 C CA . ILE A 1 100 ? -6.736 1.835 16.452 1.00 86.25 100 ILE A CA 1
ATOM 807 C C . ILE A 1 100 ? -6.523 2.010 17.950 1.00 86.25 100 ILE A C 1
ATOM 809 O O . ILE A 1 100 ? -7.322 2.664 18.624 1.00 86.25 100 ILE A O 1
ATOM 813 N N . LEU A 1 101 ? -5.412 1.480 18.460 1.00 86.56 101 LEU A N 1
ATOM 814 C CA . LEU A 1 101 ? -4.962 1.717 19.829 1.00 86.56 101 LEU A CA 1
ATOM 815 C C . LEU A 1 101 ? -3.750 2.654 19.816 1.00 86.56 101 LEU A C 1
ATOM 817 O O . LEU A 1 101 ? -2.749 2.374 19.163 1.00 86.56 101 LEU A O 1
ATOM 821 N N . MET A 1 102 ? -3.810 3.753 20.560 1.00 84.44 102 MET A N 1
ATOM 822 C CA . MET A 1 102 ? -2.692 4.678 20.749 1.00 84.44 102 MET A CA 1
ATOM 823 C C . MET A 1 102 ? -2.405 4.812 22.235 1.00 84.44 102 MET A C 1
ATOM 825 O O . MET A 1 102 ? -3.293 5.166 23.004 1.00 84.44 102 MET A O 1
ATOM 829 N N . GLY A 1 103 ? -1.177 4.513 22.646 1.00 77.50 103 GLY A N 1
ATOM 830 C CA . GLY A 1 103 ? -0.789 4.548 24.051 1.00 77.50 103 GLY A CA 1
ATOM 831 C C . GLY A 1 103 ? 0.393 5.464 24.312 1.00 77.50 103 GLY A C 1
ATOM 832 O O . GLY A 1 103 ? 1.335 5.498 23.520 1.00 77.50 103 GLY A O 1
ATOM 833 N N . GLU A 1 104 ? 0.381 6.162 25.445 1.00 68.31 104 GLU A N 1
ATOM 834 C CA . GLU A 1 104 ? 1.572 6.860 25.930 1.00 68.31 104 GLU A CA 1
ATOM 835 C C . GLU A 1 104 ? 2.557 5.887 26.599 1.00 68.31 104 GLU A C 1
ATOM 837 O O . GLU A 1 104 ? 2.169 4.968 27.326 1.00 68.31 104 GLU A O 1
ATOM 842 N N . GLY A 1 105 ? 3.858 6.121 26.393 1.00 60.03 105 GLY A N 1
ATOM 843 C CA . GLY A 1 105 ? 4.943 5.367 27.032 1.00 60.03 105 GLY A CA 1
ATOM 844 C C . GLY A 1 105 ? 5.712 4.443 26.081 1.00 60.03 105 GLY A C 1
ATOM 845 O O . GLY A 1 105 ? 5.347 4.255 24.927 1.00 60.03 105 GLY A O 1
ATOM 846 N N . HIS A 1 106 ? 6.812 3.864 26.572 1.00 53.28 106 HIS A N 1
ATOM 847 C CA . HIS A 1 106 ? 7.687 2.976 25.794 1.00 53.28 106 HIS A CA 1
ATOM 848 C C . HIS A 1 106 ? 7.725 1.567 26.407 1.00 53.28 106 HIS A C 1
ATOM 850 O O . HIS A 1 106 ? 7.747 1.407 27.631 1.00 53.28 106 HIS A O 1
ATOM 856 N N . GLY A 1 107 ? 7.763 0.537 25.556 1.00 50.50 107 GLY A N 1
ATOM 857 C CA . GLY A 1 107 ? 7.931 -0.859 25.972 1.00 50.50 107 GLY A CA 1
ATOM 858 C C . GLY A 1 107 ? 6.786 -1.383 26.850 1.00 50.50 107 GLY A C 1
ATOM 859 O O . GLY A 1 107 ? 5.614 -1.251 26.511 1.00 50.50 107 GLY A O 1
ATOM 860 N N . HIS A 1 108 ? 7.120 -1.988 27.994 1.00 42.94 108 HIS A N 1
ATOM 861 C CA . HIS A 1 108 ? 6.142 -2.565 28.931 1.00 42.94 108 HIS A CA 1
ATOM 862 C C . HIS A 1 108 ? 5.259 -1.526 29.639 1.00 42.94 108 HIS A C 1
ATOM 864 O O . HIS A 1 108 ? 4.239 -1.902 30.219 1.00 42.94 108 HIS A O 1
ATOM 870 N N . SER A 1 109 ? 5.633 -0.246 29.573 1.00 53.84 109 SER A N 1
ATOM 871 C CA . SER A 1 109 ? 4.883 0.868 30.158 1.00 53.84 109 SER A CA 1
ATOM 872 C C . SER A 1 109 ? 3.891 1.502 29.182 1.00 53.84 109 SER A C 1
ATOM 874 O O . SER A 1 109 ? 3.201 2.439 29.570 1.00 53.84 109 SER A O 1
ATOM 876 N N . ASN A 1 110 ? 3.818 1.025 27.932 1.00 67.00 110 ASN A N 1
ATOM 877 C CA . ASN A 1 110 ? 2.806 1.482 26.986 1.00 67.00 110 ASN A CA 1
ATOM 878 C C . ASN A 1 110 ? 1.444 0.857 27.342 1.00 67.00 110 ASN A C 1
ATOM 880 O O . ASN A 1 110 ? 1.275 -0.365 27.307 1.00 67.00 110 ASN A O 1
ATOM 884 N N . ALA A 1 111 ? 0.469 1.707 27.662 1.00 71.94 111 ALA A N 1
ATOM 885 C CA . ALA A 1 111 ? -0.876 1.288 28.042 1.00 71.94 111 ALA A CA 1
ATOM 886 C C . ALA A 1 111 ? -1.665 0.608 26.906 1.00 71.94 111 ALA A C 1
ATOM 888 O O . ALA A 1 111 ? -2.399 -0.343 27.166 1.00 71.94 111 ALA A O 1
ATOM 889 N N . ALA A 1 112 ? -1.452 0.999 25.648 1.00 79.44 112 ALA A N 1
ATOM 890 C CA . ALA A 1 112 ? -2.029 0.307 24.497 1.00 79.44 112 ALA A CA 1
ATOM 891 C C . ALA A 1 112 ? -1.485 -1.120 24.361 1.00 79.44 112 ALA A C 1
ATOM 893 O O . ALA A 1 112 ? -2.260 -2.044 24.147 1.00 79.44 112 ALA A O 1
ATOM 894 N N . MET A 1 113 ? -0.184 -1.336 24.592 1.00 79.50 113 MET A N 1
ATOM 895 C CA . MET A 1 113 ? 0.418 -2.678 24.552 1.00 79.50 113 MET A CA 1
ATOM 896 C C . MET A 1 113 ? -0.135 -3.602 25.650 1.00 79.50 113 MET A C 1
ATOM 898 O O . MET A 1 113 ? -0.256 -4.814 25.464 1.00 79.50 113 MET A O 1
ATOM 902 N N . GLN A 1 114 ? -0.459 -3.047 26.817 1.00 78.25 114 GLN A N 1
ATOM 903 C CA . GLN A 1 114 ? -1.081 -3.800 27.906 1.00 78.25 114 GLN A CA 1
ATOM 904 C C . GLN A 1 114 ? -2.551 -4.119 27.602 1.00 78.25 114 GLN A C 1
ATOM 906 O O . GLN A 1 114 ? -2.966 -5.264 27.798 1.00 78.25 114 GLN A O 1
ATOM 911 N N . LEU A 1 115 ? -3.300 -3.180 27.009 1.00 82.44 115 LEU A N 1
ATOM 912 C CA . LEU A 1 115 ? -4.637 -3.466 26.489 1.00 82.44 115 LEU A CA 1
ATOM 913 C C . LEU A 1 115 ? -4.596 -4.560 25.412 1.00 82.44 115 LEU A C 1
ATOM 915 O O .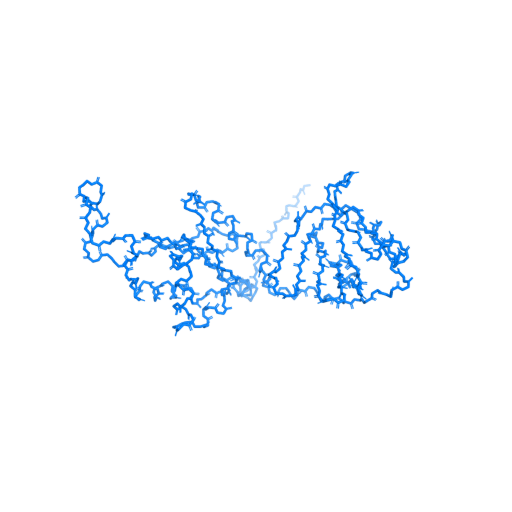 LEU A 1 115 ? -5.389 -5.491 25.484 1.00 82.44 115 LEU A O 1
ATOM 919 N N . THR A 1 116 ? -3.647 -4.531 24.471 1.00 83.69 116 THR A N 1
ATOM 920 C CA . THR A 1 116 ? -3.484 -5.594 23.461 1.00 83.69 116 THR A CA 1
ATOM 921 C C . THR A 1 116 ? -3.336 -6.973 24.113 1.00 83.69 116 THR A C 1
ATOM 923 O O . THR A 1 116 ? -3.988 -7.933 23.704 1.00 83.69 116 THR A O 1
ATOM 926 N N . LYS A 1 117 ? -2.527 -7.080 25.178 1.00 82.56 117 LYS A N 1
ATOM 927 C CA . LYS A 1 117 ? -2.367 -8.335 25.937 1.00 82.56 117 LYS A CA 1
ATOM 928 C C . LYS A 1 117 ? -3.646 -8.754 26.657 1.00 82.56 117 LYS A C 1
ATOM 930 O O . LYS A 1 117 ? -3.908 -9.951 26.756 1.00 82.56 117 LYS A O 1
ATOM 935 N N . TYR A 1 118 ? -4.405 -7.797 27.187 1.00 84.56 118 TYR A N 1
ATOM 936 C CA . TYR A 1 118 ? -5.694 -8.065 27.816 1.00 84.56 118 TYR A CA 1
ATOM 937 C C . TYR A 1 118 ? -6.708 -8.586 26.789 1.00 84.56 118 TYR A C 1
ATOM 939 O O . TYR A 1 118 ? -7.304 -9.640 27.010 1.00 84.56 118 TYR A O 1
ATOM 947 N N . LEU A 1 119 ? -6.845 -7.913 25.641 1.00 84.12 119 LEU A N 1
ATOM 948 C CA . LEU A 1 119 ? -7.747 -8.315 24.558 1.00 84.12 119 LEU A CA 1
ATOM 949 C C . LEU A 1 119 ? -7.406 -9.716 24.044 1.00 84.12 119 LEU A C 1
ATOM 951 O O . LEU A 1 119 ? -8.292 -10.554 23.951 1.00 84.12 119 LEU A O 1
ATOM 955 N N . GLY A 1 120 ? -6.124 -10.031 23.840 1.00 83.44 120 GLY A N 1
ATOM 956 C CA . GLY A 1 120 ? -5.718 -11.373 23.405 1.00 83.44 120 GLY A CA 1
ATOM 957 C C . GLY A 1 120 ? -6.107 -12.501 24.371 1.00 83.44 120 GLY A C 1
ATOM 958 O O . GLY A 1 120 ? -6.213 -13.650 23.955 1.00 83.44 120 GLY A O 1
ATOM 959 N N . LYS A 1 121 ? -6.335 -12.195 25.655 1.00 80.81 121 LYS A N 1
ATOM 960 C CA . LYS A 1 121 ? -6.780 -13.172 26.662 1.00 80.81 121 LYS A CA 1
ATOM 961 C C . LYS A 1 121 ? -8.293 -13.204 26.858 1.00 80.81 121 LYS A C 1
ATOM 963 O O . LYS A 1 121 ? -8.821 -14.258 27.200 1.00 80.81 121 LYS A O 1
ATOM 968 N N . HIS A 1 122 ? -8.964 -12.062 26.722 1.00 85.12 122 HIS A N 1
ATOM 969 C CA . HIS A 1 122 ? -10.343 -11.883 27.191 1.00 85.12 122 HIS A CA 1
ATOM 970 C C . HIS A 1 122 ? -11.344 -11.471 26.103 1.00 85.12 122 HIS A C 1
ATOM 972 O O . HIS A 1 122 ? -12.539 -11.628 26.329 1.00 85.12 122 HIS A O 1
ATOM 978 N N . ALA A 1 123 ? -10.878 -10.951 24.966 1.00 81.88 123 ALA A N 1
ATOM 979 C CA . ALA A 1 123 ? -11.701 -10.480 23.848 1.00 81.88 123 ALA A CA 1
ATOM 980 C C . ALA A 1 123 ? -10.940 -10.604 22.504 1.00 81.88 123 ALA A C 1
ATOM 982 O O . ALA A 1 123 ? -10.660 -9.587 21.853 1.00 81.88 123 ALA A O 1
ATOM 983 N N . PRO A 1 124 ? -10.519 -11.822 22.105 1.00 79.31 124 PRO A N 1
ATOM 984 C CA . PRO A 1 124 ? -9.731 -12.035 20.889 1.00 79.31 124 PRO A CA 1
ATOM 985 C C . PRO A 1 124 ? -10.445 -11.528 19.626 1.00 79.31 124 PRO A C 1
ATOM 987 O O . PRO A 1 124 ? -9.807 -10.941 18.763 1.00 79.31 124 PRO A O 1
ATOM 990 N N . GLU A 1 125 ? -11.772 -11.622 19.565 1.00 76.44 125 GLU A N 1
ATOM 991 C CA . GLU A 1 125 ? -12.588 -11.105 18.462 1.00 76.44 125 GLU A CA 1
ATOM 992 C C . GLU A 1 125 ? -12.530 -9.578 18.309 1.00 76.44 125 GLU A C 1
ATOM 994 O O . GLU A 1 125 ? -12.734 -9.052 17.217 1.00 76.44 125 GLU A O 1
ATOM 999 N N . THR A 1 126 ? -12.257 -8.859 19.401 1.00 81.06 126 THR A N 1
ATOM 1000 C CA . THR A 1 126 ? -12.022 -7.409 19.378 1.00 81.06 126 THR A CA 1
ATOM 1001 C C . THR A 1 126 ? -10.576 -7.122 18.968 1.00 81.06 126 THR A C 1
ATOM 1003 O O . THR A 1 126 ? -10.327 -6.166 18.239 1.00 81.06 126 THR A O 1
ATOM 1006 N N . LEU A 1 127 ? -9.618 -7.960 19.389 1.00 81.00 127 LEU A N 1
ATOM 1007 C CA . LEU A 1 127 ? -8.218 -7.857 18.962 1.00 81.00 127 LEU A CA 1
ATOM 1008 C C . LEU A 1 127 ? -8.060 -8.050 17.448 1.00 81.00 127 LEU A C 1
ATOM 1010 O O . LEU A 1 127 ? -7.295 -7.312 16.837 1.00 81.00 127 LEU A O 1
ATOM 1014 N N . ASP A 1 128 ? -8.806 -8.975 16.843 1.00 80.56 128 ASP A N 1
ATOM 1015 C CA . ASP A 1 128 ? -8.774 -9.238 15.395 1.00 80.56 128 ASP A CA 1
ATOM 1016 C C . ASP A 1 128 ? -9.156 -8.011 14.548 1.00 80.56 128 ASP A C 1
ATOM 1018 O O . ASP A 1 128 ? -8.787 -7.916 13.379 1.00 80.56 128 ASP A O 1
ATOM 1022 N N . ARG A 1 129 ? -9.868 -7.047 15.142 1.00 83.31 129 ARG A N 1
ATOM 1023 C CA . ARG A 1 129 ? -10.283 -5.792 14.497 1.00 83.31 129 ARG A CA 1
ATOM 1024 C C . ARG A 1 129 ? -9.324 -4.634 14.772 1.00 83.31 129 ARG A C 1
ATOM 1026 O O . ARG A 1 129 ? -9.532 -3.526 14.277 1.00 83.31 129 ARG A O 1
ATOM 1033 N N . VAL A 1 130 ? -8.273 -4.862 15.562 1.00 82.81 130 VAL A N 1
ATOM 1034 C CA . VAL A 1 130 ? -7.216 -3.876 15.797 1.00 82.81 130 VAL A CA 1
ATOM 1035 C C . VAL A 1 130 ? -6.300 -3.833 14.582 1.00 82.81 130 VAL A C 1
ATOM 1037 O O . VAL A 1 130 ? -5.451 -4.696 14.384 1.00 82.81 130 VAL A O 1
ATOM 1040 N N . ILE A 1 131 ? -6.455 -2.784 13.783 1.00 80.56 131 ILE A N 1
ATOM 1041 C CA . ILE A 1 131 ? -5.686 -2.573 12.554 1.00 80.56 131 ILE A CA 1
ATOM 1042 C C . ILE A 1 131 ? -4.316 -1.936 12.820 1.00 80.56 131 ILE A C 1
ATOM 1044 O O . ILE A 1 131 ? -3.409 -2.070 12.003 1.00 80.56 131 ILE A O 1
ATOM 1048 N N . ALA A 1 132 ? -4.150 -1.257 13.962 1.00 79.81 132 ALA A N 1
ATOM 1049 C CA . ALA A 1 132 ? -2.891 -0.629 14.353 1.00 79.81 132 ALA A CA 1
ATOM 1050 C C . ALA A 1 132 ? -2.772 -0.415 15.871 1.00 79.81 132 ALA A C 1
ATOM 1052 O O . ALA A 1 132 ? -3.753 -0.123 16.562 1.00 79.81 132 ALA A O 1
ATOM 1053 N N . VAL A 1 133 ? -1.532 -0.488 16.369 1.00 80.69 133 VAL A N 1
ATOM 1054 C CA . VAL A 1 133 ? -1.146 -0.131 17.742 1.00 80.69 133 VAL A CA 1
ATOM 1055 C C . VAL A 1 133 ? 0.047 0.824 17.683 1.00 80.69 133 VAL A C 1
ATOM 1057 O O . VAL A 1 133 ? 1.117 0.434 17.219 1.00 80.69 133 VAL A O 1
ATOM 1060 N N . GLU A 1 134 ? -0.104 2.057 18.168 1.00 78.00 134 GLU A N 1
ATOM 1061 C CA . GLU A 1 134 ? 0.968 3.062 18.173 1.00 78.00 134 GLU A CA 1
ATOM 1062 C C . GLU A 1 134 ? 1.403 3.471 19.588 1.00 78.00 134 GLU A C 1
ATOM 1064 O O . GLU A 1 134 ? 0.618 3.502 20.539 1.00 78.00 134 GLU A O 1
ATOM 1069 N N . SER A 1 135 ? 2.692 3.806 19.715 1.00 76.56 135 SER A N 1
ATOM 1070 C CA . SER A 1 135 ? 3.261 4.453 20.903 1.00 76.56 135 SER A CA 1
ATOM 1071 C C . SER A 1 135 ? 3.425 5.943 20.627 1.00 76.56 135 SER A C 1
ATOM 1073 O O . SER A 1 135 ? 4.179 6.313 19.729 1.00 76.56 135 SER A O 1
ATOM 1075 N N . LEU A 1 136 ? 2.764 6.794 21.406 1.00 69.94 136 LEU A N 1
ATOM 1076 C CA . LEU A 1 136 ? 2.942 8.242 21.331 1.00 69.94 136 LEU A CA 1
ATOM 1077 C C . LEU A 1 136 ? 4.010 8.682 22.340 1.00 69.94 136 LEU A C 1
ATOM 1079 O O . LEU A 1 136 ? 4.033 8.241 23.495 1.00 69.94 136 LEU A O 1
ATOM 1083 N N . SER A 1 137 ? 4.929 9.547 21.903 1.00 58.44 137 SER A N 1
ATOM 1084 C CA . SER A 1 137 ? 5.904 10.160 22.804 1.00 58.44 137 SER A CA 1
ATOM 1085 C C . SER A 1 137 ? 5.218 11.237 23.655 1.00 58.44 137 SER A C 1
ATOM 1087 O O . SER A 1 137 ? 4.315 11.929 23.197 1.00 58.44 137 SER A O 1
ATOM 1089 N N . LYS A 1 138 ? 5.661 11.373 24.913 1.00 53.50 138 LYS A N 1
ATOM 1090 C CA . LYS A 1 138 ? 5.066 12.179 26.006 1.00 53.50 138 LYS A CA 1
ATOM 1091 C C . LYS A 1 138 ? 4.820 13.673 25.712 1.00 53.50 138 LYS A C 1
ATOM 1093 O O . LYS A 1 138 ? 4.315 14.389 26.574 1.00 53.50 138 LYS A O 1
ATOM 1098 N N . HIS A 1 139 ? 5.223 14.178 24.551 1.00 50.00 139 HIS A N 1
ATOM 1099 C CA . HIS A 1 139 ? 5.068 15.579 24.187 1.00 50.00 139 HIS A CA 1
ATOM 1100 C C . HIS A 1 139 ? 3.690 15.801 23.562 1.00 50.00 139 HIS A C 1
ATOM 1102 O O . HIS A 1 139 ? 3.516 15.619 22.364 1.00 50.00 139 HIS A O 1
ATOM 1108 N N . HIS A 1 140 ? 2.729 16.163 24.419 1.00 51.72 140 HIS A N 1
ATOM 1109 C CA . HIS A 1 140 ? 1.422 16.769 24.132 1.00 51.72 140 HIS A CA 1
ATOM 1110 C C . HIS A 1 140 ? 0.954 16.662 22.676 1.00 51.72 140 HIS A C 1
ATOM 1112 O O . HIS A 1 140 ? 0.925 17.653 21.943 1.00 51.72 140 HIS A O 1
ATOM 1118 N N . SER A 1 141 ? 0.546 15.458 22.271 1.00 57.97 141 SER A N 1
ATOM 1119 C CA . SER A 1 141 ? -0.252 15.324 21.058 1.00 57.97 141 SER A CA 1
ATOM 1120 C C . SER A 1 141 ? -1.588 16.002 21.330 1.00 57.97 141 SER A C 1
ATOM 1122 O O . SER A 1 141 ? -2.370 15.555 22.166 1.00 57.97 141 SER A O 1
ATOM 1124 N N . THR A 1 142 ? -1.837 17.127 20.669 1.00 71.06 142 THR A N 1
ATOM 1125 C CA . THR A 1 142 ? -3.155 17.770 20.732 1.00 71.06 142 THR A CA 1
ATOM 1126 C C .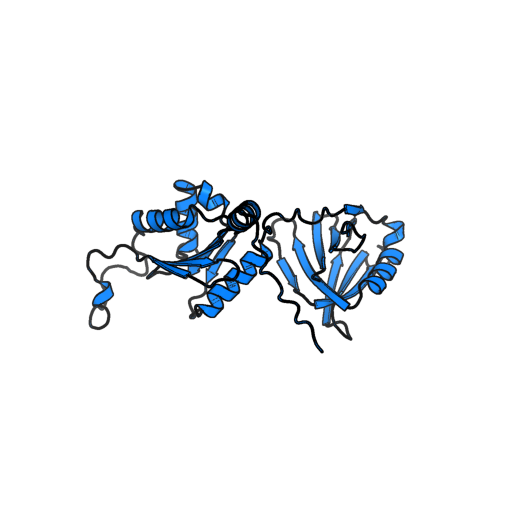 THR A 1 142 ? -4.209 16.795 20.205 1.00 71.06 142 THR A C 1
ATOM 1128 O O . THR A 1 142 ? -3.918 15.991 19.318 1.00 71.06 142 THR A O 1
ATOM 1131 N N . GLU A 1 143 ? -5.452 16.883 20.683 1.00 72.69 143 GLU A N 1
ATOM 1132 C CA . GLU A 1 143 ? -6.564 16.067 20.163 1.00 72.69 143 GLU A CA 1
ATOM 1133 C C . GLU A 1 143 ? -6.644 16.132 18.627 1.00 72.69 143 GLU A C 1
ATOM 1135 O O . GLU A 1 143 ? -6.824 15.124 17.950 1.00 72.69 143 GLU A O 1
ATOM 1140 N N . LYS A 1 144 ? -6.378 17.310 18.051 1.00 69.75 144 LYS A N 1
ATOM 1141 C CA . LYS A 1 144 ? -6.299 17.507 16.601 1.00 69.75 144 LYS A CA 1
ATOM 1142 C C . LYS A 1 144 ? -5.217 16.648 15.935 1.00 69.75 144 LYS A C 1
ATOM 1144 O O . LYS A 1 144 ? -5.471 16.089 14.872 1.00 69.75 144 LYS A O 1
ATOM 1149 N N . GLN A 1 145 ? -4.024 16.552 16.523 1.00 73.38 145 GLN A N 1
ATOM 1150 C CA . GLN A 1 145 ? -2.929 15.720 16.006 1.00 73.38 145 GLN A CA 1
ATOM 1151 C C . GLN A 1 145 ? -3.235 14.230 16.161 1.00 73.38 145 GLN A C 1
ATOM 1153 O O . GLN A 1 145 ? -3.013 13.470 15.222 1.00 73.38 145 GLN A O 1
ATOM 1158 N N . LEU A 1 146 ? -3.805 13.836 17.301 1.00 77.00 146 LEU A N 1
ATOM 1159 C CA . LEU A 1 146 ? -4.246 12.469 17.566 1.00 77.00 146 LEU A CA 1
ATOM 1160 C C . LEU A 1 146 ? -5.273 12.011 16.515 1.00 77.00 146 LEU A C 1
ATOM 1162 O O . LEU A 1 146 ? -5.088 10.993 15.848 1.00 77.00 146 LEU A O 1
ATOM 1166 N N . LEU A 1 147 ? -6.326 12.805 16.307 1.00 78.56 147 LEU A N 1
ATOM 1167 C CA . LEU A 1 147 ? -7.369 12.511 15.325 1.00 78.56 147 LEU A CA 1
ATOM 1168 C C . LEU A 1 147 ? -6.838 12.552 13.889 1.00 78.56 147 LEU A C 1
ATOM 1170 O O . LEU A 1 147 ? -7.241 11.733 13.067 1.00 78.56 147 LEU A O 1
ATOM 1174 N N . ALA A 1 148 ? -5.926 13.475 13.566 1.00 75.12 148 ALA A N 1
ATOM 1175 C CA . ALA A 1 148 ? -5.280 13.508 12.254 1.00 75.12 148 ALA A CA 1
ATOM 1176 C C . ALA A 1 148 ? -4.461 12.234 11.997 1.00 75.12 148 ALA A C 1
ATOM 1178 O O . ALA A 1 148 ? -4.567 11.653 10.916 1.00 75.12 148 ALA A O 1
ATOM 1179 N N . ARG A 1 149 ? -3.708 11.760 12.999 1.00 77.81 149 ARG A N 1
ATOM 1180 C CA . ARG A 1 149 ? -2.936 10.516 12.914 1.00 77.81 149 ARG A CA 1
ATOM 1181 C C . ARG A 1 149 ? -3.846 9.304 12.745 1.00 77.81 149 ARG A C 1
ATOM 1183 O O . ARG A 1 149 ? -3.628 8.511 11.835 1.00 77.81 149 ARG A O 1
ATOM 1190 N N . ALA A 1 150 ? -4.901 9.201 13.548 1.00 78.75 150 ALA A N 1
ATOM 1191 C CA . ALA A 1 150 ? -5.865 8.113 13.440 1.00 78.75 150 ALA A CA 1
ATOM 1192 C C . ALA A 1 150 ? -6.544 8.091 12.066 1.00 78.75 150 ALA A C 1
ATOM 1194 O O . ALA A 1 150 ? -6.616 7.040 11.442 1.00 78.75 150 ALA A O 1
ATOM 1195 N N . ARG A 1 151 ? -6.970 9.247 11.537 1.00 77.69 151 ARG A N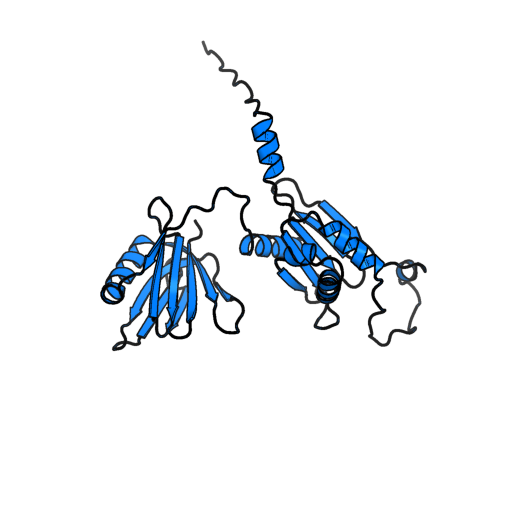 1
ATOM 1196 C CA . ARG A 1 151 ? -7.539 9.352 10.180 1.00 77.69 151 ARG A CA 1
ATOM 1197 C C . ARG A 1 151 ? -6.563 8.891 9.099 1.00 77.69 151 ARG A C 1
ATOM 1199 O O . ARG A 1 151 ? -6.998 8.245 8.152 1.00 77.69 151 ARG A O 1
ATOM 1206 N N . ALA A 1 152 ? -5.275 9.210 9.230 1.00 72.38 152 ALA A N 1
ATOM 1207 C CA . ALA A 1 152 ? -4.256 8.744 8.292 1.00 72.38 152 ALA A CA 1
ATOM 1208 C C . ALA A 1 152 ? -4.122 7.214 8.327 1.00 72.38 152 ALA A C 1
ATOM 1210 O O . ALA A 1 152 ? -4.186 6.575 7.283 1.00 72.38 152 ALA A O 1
ATOM 1211 N N . ILE A 1 153 ? -4.042 6.617 9.517 1.00 72.88 153 ILE A N 1
ATOM 1212 C CA . ILE A 1 153 ? -3.977 5.157 9.686 1.00 72.88 153 ILE A CA 1
ATOM 1213 C C . ILE A 1 153 ? -5.254 4.495 9.167 1.00 72.88 153 ILE A C 1
ATOM 1215 O O . ILE A 1 153 ? -5.179 3.579 8.361 1.00 72.88 153 ILE A O 1
ATOM 1219 N N . PHE A 1 154 ? -6.434 4.990 9.540 1.00 76.12 154 PHE A N 1
ATOM 1220 C CA . PHE A 1 154 ? -7.697 4.473 9.019 1.00 76.12 154 PHE A CA 1
ATOM 1221 C C . PHE A 1 154 ? -7.824 4.611 7.509 1.00 76.12 154 PHE A C 1
ATOM 1223 O O . PHE A 1 154 ? -8.628 3.887 6.953 1.00 76.12 154 PHE A O 1
ATOM 1230 N N . ARG A 1 155 ? -7.106 5.535 6.854 1.00 72.81 155 ARG A N 1
ATOM 1231 C CA . ARG A 1 155 ? -7.038 5.630 5.389 1.00 72.81 155 ARG A CA 1
ATOM 1232 C C . ARG A 1 155 ? -6.085 4.585 4.815 1.00 72.81 155 ARG A C 1
ATOM 1234 O O . ARG A 1 155 ? -6.450 3.931 3.850 1.00 72.81 155 ARG A O 1
ATOM 1241 N N . LEU A 1 156 ? -4.908 4.417 5.420 1.00 70.50 156 LEU A N 1
ATOM 1242 C CA . LEU A 1 156 ? -3.921 3.403 5.026 1.00 70.50 156 LEU A CA 1
ATOM 1243 C C . LEU A 1 156 ? -4.467 1.978 5.170 1.00 70.50 156 LEU A C 1
ATOM 1245 O O . LEU A 1 156 ? -4.191 1.119 4.342 1.00 70.50 156 LEU A O 1
ATOM 1249 N N . HIS A 1 157 ? -5.246 1.745 6.223 1.00 65.88 157 HIS A N 1
ATOM 1250 C CA . HIS A 1 157 ? -5.841 0.455 6.553 1.00 65.88 157 HIS A CA 1
ATOM 1251 C C . HIS A 1 157 ? -7.304 0.343 6.133 1.00 65.88 157 HIS A C 1
ATOM 1253 O O . HIS A 1 157 ? -7.897 -0.708 6.372 1.00 65.88 157 HIS A O 1
ATOM 1259 N N . HIS A 1 158 ? -7.889 1.394 5.539 1.00 57.12 158 HIS A N 1
ATOM 1260 C CA . HIS A 1 158 ? -9.286 1.346 5.139 1.00 57.12 158 HIS A CA 1
ATOM 1261 C C . HIS A 1 158 ? -9.470 0.180 4.183 1.00 57.12 158 HIS A C 1
ATOM 1263 O O . HIS A 1 158 ? -8.954 0.202 3.065 1.00 57.12 158 HIS A O 1
ATOM 1269 N N . THR A 1 159 ? -10.277 -0.788 4.592 1.00 48.50 159 THR A N 1
ATOM 1270 C CA . THR A 1 159 ? -11.046 -1.530 3.604 1.00 48.50 159 THR A CA 1
ATOM 1271 C C . THR A 1 159 ? -12.331 -0.727 3.417 1.00 48.50 159 THR A C 1
ATOM 1273 O O . THR A 1 159 ? -13.138 -0.683 4.347 1.00 48.50 159 THR A O 1
ATOM 1276 N N . PRO A 1 160 ? -12.509 0.014 2.306 1.00 43.16 160 PRO A N 1
ATOM 1277 C CA . PRO A 1 160 ? -13.733 0.775 2.088 1.00 43.16 160 PRO A CA 1
ATOM 1278 C C . PRO A 1 160 ? -14.976 -0.111 2.258 1.00 43.16 160 PRO A C 1
ATOM 1280 O O . PRO A 1 160 ? -14.927 -1.272 1.836 1.00 43.16 160 PRO A O 1
ATOM 1283 N N . PRO A 1 161 ? -16.078 0.388 2.872 1.00 41.25 161 PRO A N 1
ATOM 1284 C CA . PRO A 1 161 ? -17.354 -0.319 2.831 1.00 41.25 161 PRO A CA 1
ATOM 1285 C C . PRO A 1 161 ? -17.643 -0.655 1.374 1.00 41.25 161 PRO A C 1
ATOM 1287 O O . PRO A 1 161 ? -17.409 0.172 0.493 1.00 41.25 161 PRO A O 1
ATOM 1290 N N . ALA A 1 162 ? -18.056 -1.897 1.137 1.00 40.84 162 ALA A N 1
ATOM 1291 C CA . ALA A 1 162 ? -18.060 -2.525 -0.171 1.00 40.84 162 ALA A CA 1
ATOM 1292 C C . ALA A 1 162 ? -18.984 -1.822 -1.185 1.00 40.84 162 ALA A C 1
ATOM 1294 O O . ALA A 1 162 ? -20.035 -2.335 -1.547 1.00 40.84 162 ALA A O 1
ATOM 1295 N N . THR A 1 163 ? -18.513 -0.733 -1.787 1.00 43.69 163 THR A N 1
ATOM 1296 C CA . THR A 1 163 ? -18.385 -0.765 -3.240 1.00 43.69 163 THR A CA 1
ATOM 1297 C C . THR A 1 163 ? -17.360 -1.862 -3.500 1.00 43.69 163 THR A C 1
ATOM 1299 O O . THR A 1 163 ? -16.264 -1.763 -2.939 1.00 43.69 163 THR A O 1
ATOM 1302 N N . PRO A 1 164 ? -17.673 -2.946 -4.238 1.00 48.59 164 PRO A N 1
ATOM 1303 C CA . PRO A 1 164 ? -16.659 -3.944 -4.541 1.00 48.59 164 PRO A CA 1
ATOM 1304 C C . PRO A 1 164 ? -15.463 -3.190 -5.108 1.00 48.59 164 PRO A C 1
ATOM 1306 O O . PRO A 1 164 ? -15.610 -2.492 -6.115 1.00 48.59 164 PRO A O 1
ATOM 1309 N N . ALA A 1 165 ? -14.323 -3.261 -4.405 1.00 51.22 165 ALA A N 1
ATOM 1310 C CA . ALA A 1 165 ? -13.092 -2.648 -4.871 1.00 51.22 165 ALA A CA 1
ATOM 1311 C C . ALA A 1 165 ? -12.958 -3.036 -6.345 1.00 51.22 165 ALA A C 1
ATOM 1313 O O . ALA A 1 165 ? -13.165 -4.220 -6.660 1.00 51.22 165 ALA A O 1
ATOM 1314 N N . PRO A 1 166 ? -12.749 -2.061 -7.248 1.00 59.72 166 PRO A N 1
ATOM 1315 C CA . PRO A 1 166 ? -12.781 -2.334 -8.671 1.00 59.72 166 PRO A CA 1
ATOM 1316 C C . PRO A 1 166 ? -11.870 -3.524 -8.923 1.00 59.72 166 PRO A C 1
ATOM 1318 O O . PRO A 1 166 ? -10.721 -3.538 -8.481 1.00 59.72 166 PRO A O 1
ATOM 1321 N N . LYS A 1 167 ? -12.430 -4.578 -9.523 1.00 76.88 167 LYS A N 1
ATOM 1322 C CA . LYS A 1 167 ? -11.710 -5.837 -9.672 1.00 76.88 167 LYS A CA 1
ATOM 1323 C C . LYS A 1 167 ? -10.489 -5.569 -10.537 1.00 76.88 167 LYS A C 1
ATOM 1325 O O . LYS A 1 167 ? -10.615 -5.414 -11.750 1.00 76.88 167 LYS A O 1
ATOM 1330 N N . LEU A 1 168 ? -9.327 -5.512 -9.898 1.00 80.75 168 LEU A N 1
ATOM 1331 C CA . LEU A 1 168 ? -8.091 -5.259 -10.605 1.00 80.75 168 LEU A CA 1
ATOM 1332 C C . LEU A 1 168 ? -7.705 -6.498 -11.402 1.00 80.75 168 LEU A C 1
ATOM 1334 O O . LEU A 1 168 ? -7.743 -7.626 -10.903 1.00 80.75 168 LEU A O 1
ATOM 1338 N N . THR A 1 169 ? -7.309 -6.278 -12.648 1.00 88.00 169 THR A N 1
ATOM 1339 C CA . THR A 1 169 ? -6.673 -7.315 -13.454 1.00 88.00 169 THR A CA 1
ATOM 1340 C C . THR A 1 169 ? -5.170 -7.171 -13.313 1.00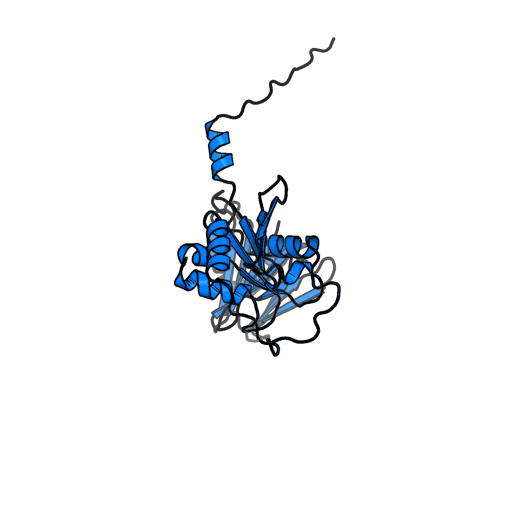 88.00 169 THR A C 1
ATOM 1342 O O . THR A 1 169 ? -4.616 -6.120 -13.630 1.00 88.00 169 THR A O 1
ATOM 1345 N N . ARG A 1 170 ? -4.514 -8.226 -12.826 1.00 92.56 170 ARG A N 1
ATOM 1346 C CA . ARG A 1 170 ? -3.059 -8.295 -12.700 1.00 92.56 170 ARG A CA 1
ATOM 1347 C C . ARG A 1 170 ? -2.455 -8.906 -13.956 1.00 92.56 170 ARG A C 1
ATOM 1349 O O . ARG A 1 170 ? -2.786 -10.034 -14.313 1.00 92.56 170 ARG A O 1
ATOM 1356 N N . GLU A 1 171 ? -1.537 -8.190 -14.583 1.00 92.44 171 GLU A N 1
ATOM 1357 C CA . GLU A 1 171 ? -0.857 -8.607 -15.807 1.00 92.44 171 GLU A CA 1
ATOM 1358 C C . GLU A 1 171 ? 0.656 -8.601 -15.581 1.00 92.44 171 GLU A C 1
ATOM 1360 O O . GLU A 1 171 ? 1.213 -7.604 -15.122 1.00 92.44 171 GLU A O 1
ATOM 1365 N N . ALA A 1 172 ? 1.317 -9.721 -15.882 1.00 95.56 172 ALA A N 1
ATOM 1366 C CA . ALA A 1 172 ? 2.774 -9.811 -15.855 1.00 95.56 172 ALA A CA 1
ATOM 1367 C C . ALA A 1 172 ? 3.357 -9.166 -17.111 1.00 95.56 172 ALA A C 1
ATOM 1369 O O . ALA A 1 172 ? 2.899 -9.455 -18.217 1.00 95.56 172 ALA A O 1
ATOM 1370 N N . ILE A 1 173 ? 4.388 -8.344 -16.949 1.00 97.62 173 ILE A N 1
ATOM 1371 C CA . ILE A 1 173 ? 5.119 -7.783 -18.080 1.00 97.62 173 ILE A CA 1
ATOM 1372 C C . ILE A 1 173 ? 6.253 -8.737 -18.445 1.00 97.62 173 ILE A C 1
ATOM 1374 O O . ILE A 1 173 ? 7.079 -9.078 -17.596 1.00 97.62 173 ILE A O 1
ATOM 1378 N N . ASP A 1 174 ? 6.289 -9.149 -19.711 1.00 97.25 174 ASP A N 1
ATOM 1379 C CA . ASP A 1 174 ? 7.375 -9.956 -20.268 1.00 97.25 174 ASP A CA 1
ATOM 1380 C C . ASP A 1 174 ? 8.732 -9.248 -20.062 1.00 97.25 174 ASP A C 1
ATOM 1382 O O . ASP A 1 174 ? 8.855 -8.088 -20.476 1.00 97.25 174 ASP A O 1
ATOM 1386 N N . PRO A 1 175 ? 9.736 -9.899 -19.437 1.00 95.19 175 PRO A N 1
ATOM 1387 C CA . PRO A 1 175 ? 11.073 -9.337 -19.250 1.00 95.19 175 PRO A CA 1
ATOM 1388 C C . PRO A 1 175 ? 11.720 -8.789 -20.522 1.00 95.19 175 PRO A C 1
ATOM 1390 O O . PRO A 1 175 ? 12.392 -7.759 -20.463 1.00 95.19 175 PRO A O 1
ATOM 1393 N N . GLU A 1 176 ? 11.474 -9.402 -21.684 1.00 95.94 176 GLU A N 1
ATOM 1394 C CA . GLU A 1 176 ? 12.019 -8.914 -22.960 1.00 95.94 176 GLU A CA 1
ATOM 1395 C C . GLU A 1 176 ? 11.463 -7.536 -23.350 1.00 95.94 176 GLU A C 1
ATOM 1397 O O . GLU A 1 176 ? 12.071 -6.805 -24.130 1.00 95.94 176 GLU A O 1
ATOM 1402 N N . ARG A 1 177 ? 10.317 -7.152 -22.778 1.00 97.25 177 ARG A N 1
ATOM 1403 C CA . ARG A 1 177 ? 9.616 -5.897 -23.060 1.00 97.25 177 ARG A CA 1
ATOM 1404 C C . ARG A 1 177 ? 9.804 -4.840 -21.979 1.00 97.25 177 ARG A C 1
ATOM 1406 O O . ARG A 1 177 ? 9.225 -3.767 -22.113 1.00 97.25 177 ARG A O 1
ATOM 1413 N N . TRP A 1 178 ? 10.569 -5.097 -20.914 1.00 97.62 178 TRP A N 1
ATOM 1414 C CA . TRP A 1 178 ? 10.661 -4.168 -19.779 1.00 97.62 178 TRP A CA 1
ATOM 1415 C C . TRP A 1 178 ? 11.180 -2.783 -20.162 1.00 97.62 178 TRP A C 1
ATOM 1417 O O . TRP A 1 178 ? 10.637 -1.799 -19.670 1.00 97.62 178 TRP A O 1
ATOM 1427 N N . ILE A 1 179 ? 12.159 -2.681 -21.066 1.00 96.88 179 ILE A N 1
ATOM 1428 C CA . ILE A 1 179 ? 12.684 -1.378 -21.512 1.00 96.88 179 ILE A CA 1
ATOM 1429 C C . ILE A 1 179 ? 11.580 -0.556 -22.198 1.00 96.88 179 ILE A C 1
ATOM 1431 O O . ILE A 1 179 ? 11.278 0.560 -21.772 1.00 96.88 179 ILE A O 1
ATOM 1435 N N . ASP A 1 180 ? 10.933 -1.128 -23.216 1.00 97.81 180 ASP A N 1
ATOM 1436 C CA . ASP A 1 180 ? 9.871 -0.451 -23.972 1.00 97.81 180 ASP A CA 1
ATOM 1437 C C . ASP A 1 180 ? 8.639 -0.169 -23.104 1.00 97.81 180 ASP A C 1
ATOM 1439 O O . ASP A 1 180 ? 7.990 0.876 -23.231 1.00 97.81 180 ASP A O 1
ATOM 1443 N N . PHE A 1 181 ? 8.324 -1.095 -22.195 1.00 97.94 181 PHE A N 1
ATOM 1444 C CA . PHE A 1 181 ? 7.278 -0.925 -21.200 1.00 97.94 181 PHE A CA 1
ATOM 1445 C C . PHE A 1 181 ? 7.572 0.278 -20.306 1.00 97.94 181 PHE A C 1
ATOM 1447 O O . PHE A 1 181 ? 6.713 1.143 -20.203 1.00 97.94 181 PHE A O 1
ATOM 1454 N N . CYS A 1 182 ? 8.769 0.381 -19.717 1.00 98.19 182 CYS A N 1
ATOM 1455 C CA . CYS A 1 182 ? 9.131 1.485 -18.826 1.00 98.19 182 CYS A CA 1
ATOM 1456 C C . CYS A 1 182 ? 9.023 2.845 -19.526 1.00 98.19 182 CYS A C 1
ATOM 1458 O O . CYS A 1 182 ? 8.454 3.784 -18.966 1.00 98.19 182 CYS A O 1
ATOM 1460 N N . ALA A 1 183 ? 9.474 2.938 -20.780 1.00 97.06 183 ALA A N 1
ATOM 1461 C CA . ALA A 1 183 ? 9.347 4.156 -21.577 1.00 97.06 183 ALA A CA 1
ATOM 1462 C C . ALA A 1 183 ? 7.875 4.523 -21.847 1.00 97.06 183 ALA A C 1
ATOM 1464 O O . ALA A 1 183 ? 7.451 5.657 -21.614 1.00 97.06 183 ALA A O 1
ATOM 1465 N N . THR A 1 184 ? 7.071 3.556 -22.299 1.00 97.56 184 THR A N 1
ATOM 1466 C CA . THR A 1 184 ? 5.645 3.775 -22.600 1.00 97.56 184 THR A CA 1
ATOM 1467 C C . THR A 1 184 ? 4.853 4.115 -21.338 1.00 97.56 184 THR A C 1
ATOM 1469 O O . THR A 1 184 ? 4.024 5.025 -21.341 1.00 97.56 184 THR A O 1
ATOM 1472 N N . PHE A 1 185 ? 5.139 3.409 -20.246 1.00 97.38 185 PHE A N 1
ATOM 1473 C CA . PHE A 1 185 ? 4.525 3.598 -18.942 1.00 97.38 185 PHE A CA 1
ATOM 1474 C C . PHE A 1 185 ? 4.840 4.978 -18.369 1.00 97.38 185 PHE A C 1
ATOM 1476 O O . PHE A 1 185 ? 3.929 5.647 -17.887 1.00 97.38 185 PHE A O 1
ATOM 1483 N N . SER A 1 186 ? 6.099 5.421 -18.468 1.00 97.31 186 SER A N 1
ATOM 1484 C CA . SER A 1 186 ? 6.524 6.760 -18.046 1.00 97.31 186 SER A CA 1
ATOM 1485 C C . SER A 1 186 ? 5.684 7.838 -18.718 1.00 97.31 186 SER A C 1
ATOM 1487 O O . SER A 1 186 ? 5.034 8.630 -18.045 1.00 97.31 186 SER A O 1
ATOM 1489 N N . ASN A 1 187 ? 5.612 7.800 -20.048 1.00 95.88 187 ASN A N 1
ATOM 1490 C CA . ASN A 1 187 ? 4.888 8.800 -20.829 1.00 95.88 187 ASN A CA 1
ATOM 1491 C C . ASN A 1 187 ? 3.378 8.794 -20.551 1.00 95.88 187 ASN A C 1
ATOM 1493 O O . ASN A 1 187 ? 2.763 9.852 -20.484 1.00 95.88 187 ASN A O 1
ATOM 1497 N N . GLY A 1 188 ? 2.777 7.610 -20.395 1.00 95.50 188 GLY A N 1
ATOM 1498 C CA . GLY A 1 188 ? 1.336 7.475 -20.168 1.00 95.50 188 GLY A CA 1
ATOM 1499 C C . GLY A 1 188 ? 0.875 7.881 -18.767 1.00 95.50 188 GLY A C 1
ATOM 1500 O O . GLY A 1 188 ? -0.310 8.136 -18.576 1.00 95.50 188 GLY A O 1
ATOM 1501 N N . ASN A 1 189 ? 1.788 7.932 -17.793 1.00 95.69 189 ASN A N 1
ATOM 1502 C CA . ASN A 1 189 ? 1.447 8.151 -16.388 1.00 95.69 189 ASN A CA 1
ATOM 1503 C C . ASN A 1 189 ? 2.108 9.386 -15.767 1.00 95.69 189 ASN A C 1
ATOM 1505 O O . ASN A 1 189 ? 1.874 9.657 -14.589 1.00 95.69 189 ASN A O 1
ATOM 1509 N N . HIS A 1 190 ? 2.927 10.119 -16.523 1.00 95.81 190 HIS A N 1
ATOM 1510 C CA . HIS A 1 190 ? 3.640 11.298 -16.040 1.00 95.81 190 HIS A CA 1
ATOM 1511 C C . HIS A 1 190 ? 2.687 12.308 -15.379 1.00 95.81 190 HIS A C 1
ATOM 1513 O O . HIS A 1 190 ? 1.608 12.603 -15.895 1.00 95.81 190 HIS A O 1
ATOM 1519 N N . GLY A 1 191 ? 3.071 12.814 -14.210 1.00 94.50 191 GLY A N 1
ATOM 1520 C CA . GLY A 1 191 ? 2.293 13.759 -13.411 1.00 94.50 191 GLY A CA 1
ATOM 1521 C C . GLY A 1 191 ? 1.139 13.148 -12.603 1.00 94.50 191 GLY A C 1
ATOM 1522 O O . GLY A 1 191 ? 0.638 13.815 -11.695 1.00 94.50 191 GLY A O 1
ATOM 1523 N N . ARG A 1 192 ? 0.726 11.892 -12.857 1.00 95.06 192 ARG A N 1
ATOM 1524 C CA . ARG A 1 192 ? -0.261 11.205 -12.000 1.00 95.06 192 ARG A CA 1
ATOM 1525 C C . ARG A 1 192 ? 0.318 11.048 -10.599 1.00 95.06 192 ARG A C 1
ATOM 1527 O O . ARG A 1 192 ? 1.507 10.772 -10.447 1.00 95.06 192 ARG A O 1
ATOM 1534 N N . ARG A 1 193 ? -0.507 11.223 -9.568 1.00 92.75 193 ARG A N 1
ATOM 1535 C CA . ARG A 1 193 ? -0.015 11.145 -8.191 1.00 92.75 193 ARG A CA 1
ATOM 1536 C C . ARG A 1 193 ? 0.155 9.699 -7.756 1.00 92.75 193 ARG A C 1
ATOM 1538 O O . ARG A 1 193 ? -0.668 8.851 -8.098 1.00 92.75 193 ARG A O 1
ATOM 1545 N N . VAL A 1 194 ? 1.241 9.425 -7.042 1.00 90.94 194 VAL A N 1
ATOM 1546 C CA . VAL A 1 194 ? 1.624 8.082 -6.616 1.00 90.94 194 VAL A CA 1
ATOM 1547 C C . VAL A 1 194 ? 2.138 8.052 -5.181 1.00 90.94 194 VAL A C 1
ATOM 1549 O O . VAL A 1 194 ? 2.784 8.993 -4.721 1.00 90.94 194 VAL A O 1
ATOM 1552 N N . SER A 1 195 ? 1.902 6.926 -4.510 1.00 87.31 195 SER A N 1
ATOM 1553 C CA . SER A 1 195 ? 2.529 6.551 -3.239 1.00 87.31 195 SER A CA 1
ATOM 1554 C C . SER A 1 195 ? 3.327 5.263 -3.412 1.00 87.31 195 SER A C 1
ATOM 1556 O O . SER A 1 195 ? 2.866 4.325 -4.070 1.00 87.31 195 SER A O 1
ATOM 1558 N N . MET A 1 196 ? 4.509 5.19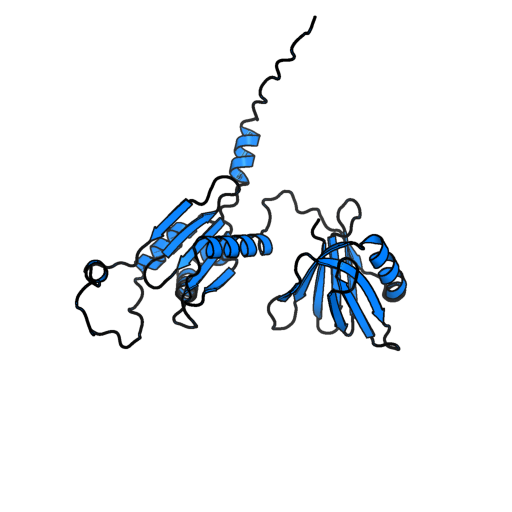1 -2.800 1.00 85.00 196 MET A N 1
ATOM 1559 C CA . MET A 1 196 ? 5.413 4.048 -2.929 1.00 85.00 196 MET A CA 1
ATOM 1560 C C . MET A 1 196 ? 5.533 3.299 -1.606 1.00 85.00 196 MET A C 1
ATOM 1562 O O . MET A 1 196 ? 5.894 3.878 -0.579 1.00 85.00 196 MET A O 1
ATOM 1566 N N . LEU A 1 197 ? 5.279 1.994 -1.647 1.00 84.00 197 LEU A N 1
ATOM 1567 C CA . LEU A 1 197 ? 5.405 1.104 -0.501 1.00 84.00 197 LEU A CA 1
ATOM 1568 C C . LEU A 1 197 ? 6.376 -0.026 -0.815 1.00 84.00 197 LEU A C 1
ATOM 1570 O O . LEU A 1 197 ? 6.241 -0.708 -1.828 1.00 84.00 197 LEU A O 1
ATOM 1574 N N . LEU A 1 198 ? 7.308 -0.260 0.102 1.00 80.62 198 LEU A N 1
ATOM 1575 C CA . LEU A 1 198 ? 8.196 -1.414 0.077 1.00 80.62 198 LEU A CA 1
ATOM 1576 C C . LEU A 1 198 ? 7.726 -2.431 1.120 1.00 80.62 198 LEU A C 1
ATOM 1578 O O . LEU A 1 198 ? 7.401 -2.069 2.250 1.00 80.62 198 LEU A O 1
ATOM 1582 N N . SER A 1 199 ? 7.677 -3.708 0.756 1.00 79.62 199 SER A N 1
ATOM 1583 C CA . SER A 1 199 ? 7.247 -4.798 1.637 1.00 79.62 199 SER A CA 1
ATOM 1584 C C . SER A 1 199 ? 8.015 -6.087 1.339 1.00 79.62 199 SER A C 1
ATOM 1586 O O . SER A 1 199 ? 8.563 -6.240 0.255 1.00 79.62 199 SER A O 1
ATOM 1588 N N . GLY A 1 200 ? 8.087 -7.016 2.297 1.00 67.19 200 GLY A N 1
ATOM 1589 C CA . GLY A 1 200 ? 8.760 -8.311 2.122 1.00 67.19 200 GLY A CA 1
ATOM 1590 C C . GLY A 1 200 ? 9.872 -8.584 3.142 1.00 67.19 200 GLY A C 1
ATOM 1591 O O . GLY A 1 200 ? 10.398 -7.688 3.802 1.00 67.19 200 GLY A O 1
ATOM 1592 N N . GLY A 1 201 ? 10.215 -9.865 3.305 1.00 59.75 201 GLY A N 1
ATOM 1593 C CA . GLY A 1 201 ? 11.184 -10.327 4.305 1.00 59.75 201 GLY A CA 1
ATOM 1594 C C . GLY A 1 201 ? 10.668 -10.259 5.753 1.00 59.75 201 GLY A C 1
ATOM 1595 O O . GLY A 1 201 ? 9.493 -10.487 6.024 1.00 59.75 201 GLY A O 1
ATOM 1596 N N . ARG A 1 202 ? 11.567 -9.974 6.711 1.00 43.91 202 ARG A N 1
ATOM 1597 C CA . ARG A 1 202 ? 11.250 -9.785 8.151 1.00 43.91 202 ARG A CA 1
ATOM 1598 C C . ARG A 1 202 ? 10.879 -8.332 8.496 1.00 43.91 202 ARG A C 1
ATOM 1600 O O . ARG A 1 202 ? 10.840 -7.988 9.675 1.00 43.91 202 ARG A O 1
ATOM 1607 N N . ILE A 1 203 ? 10.687 -7.482 7.488 1.00 47.16 203 ILE A N 1
ATOM 1608 C CA . ILE A 1 203 ? 10.502 -6.037 7.641 1.00 47.16 203 ILE A CA 1
ATOM 1609 C C . ILE A 1 203 ? 9.016 -5.717 7.453 1.00 47.16 203 ILE A C 1
ATOM 1611 O O . ILE A 1 203 ? 8.375 -6.214 6.528 1.00 47.16 203 ILE A O 1
ATOM 1615 N N . SER A 1 204 ? 8.458 -4.910 8.357 1.00 51.50 204 SER A N 1
ATOM 1616 C CA . SER A 1 204 ? 7.115 -4.347 8.198 1.00 51.50 204 SER A CA 1
ATOM 1617 C C . SER A 1 204 ? 7.053 -3.477 6.938 1.00 51.50 204 SER A C 1
ATOM 1619 O O . SER A 1 204 ? 8.051 -2.818 6.641 1.00 51.50 204 SER A O 1
ATOM 1621 N N . PRO A 1 205 ? 5.912 -3.404 6.231 1.00 65.75 205 PRO A N 1
ATOM 1622 C CA . PRO A 1 205 ? 5.769 -2.504 5.094 1.00 65.75 205 PRO A CA 1
ATOM 1623 C C . PRO A 1 205 ? 6.212 -1.078 5.448 1.00 65.75 205 PRO A C 1
ATOM 1625 O O . PRO A 1 205 ? 5.834 -0.554 6.498 1.00 65.75 205 PRO A O 1
ATOM 1628 N N . SER A 1 206 ? 7.028 -0.467 4.593 1.00 66.75 206 SER A N 1
ATOM 1629 C CA . SER A 1 206 ? 7.510 0.904 4.759 1.00 66.75 206 SER A CA 1
ATOM 1630 C C . SER A 1 206 ? 7.025 1.762 3.601 1.00 66.75 206 SER A C 1
ATOM 1632 O O . SER A 1 206 ? 7.358 1.490 2.445 1.00 66.75 206 SER A O 1
ATOM 1634 N N . GLU A 1 207 ? 6.262 2.806 3.911 1.00 77.50 207 GLU A N 1
ATOM 1635 C CA . GLU A 1 207 ? 5.944 3.860 2.951 1.00 77.50 207 GLU A CA 1
ATOM 1636 C C . GLU A 1 207 ? 7.204 4.706 2.739 1.00 77.50 207 GLU A C 1
ATOM 1638 O O . GLU A 1 207 ? 7.732 5.297 3.682 1.00 77.50 207 GLU A O 1
ATOM 1643 N N . LEU A 1 208 ? 7.730 4.697 1.515 1.00 76.88 208 LEU A N 1
ATOM 1644 C CA . LEU A 1 208 ? 8.934 5.453 1.160 1.00 76.88 208 LEU A CA 1
ATOM 1645 C C . LEU A 1 208 ? 8.590 6.904 0.833 1.00 76.88 208 LEU A C 1
ATOM 1647 O O . LEU A 1 208 ? 9.367 7.815 1.106 1.00 76.88 208 LEU A O 1
ATOM 1651 N N . MET A 1 209 ? 7.417 7.102 0.243 1.00 82.56 209 MET A N 1
ATOM 1652 C CA . MET A 1 209 ? 6.886 8.399 -0.135 1.00 82.56 209 MET A CA 1
ATOM 1653 C C . MET A 1 209 ? 5.374 8.298 -0.306 1.00 82.56 209 MET A C 1
ATOM 1655 O O . MET A 1 209 ? 4.825 7.219 -0.557 1.00 82.56 209 MET A O 1
ATOM 1659 N N . HIS A 1 210 ? 4.724 9.447 -0.187 1.00 84.38 210 HIS A N 1
ATOM 1660 C CA . HIS A 1 210 ? 3.284 9.566 -0.275 1.00 84.38 210 HIS A CA 1
ATOM 1661 C C . HIS A 1 210 ? 2.912 10.692 -1.231 1.00 84.38 210 HIS A C 1
ATOM 1663 O O . HIS A 1 210 ? 3.474 11.790 -1.135 1.00 84.38 210 HIS A O 1
ATOM 1669 N N . ASP A 1 211 ? 1.944 10.408 -2.101 1.00 85.62 211 ASP A N 1
ATOM 1670 C CA . ASP A 1 211 ? 1.245 11.384 -2.929 1.00 85.62 211 ASP A CA 1
ATOM 1671 C C . ASP A 1 211 ? 2.202 12.362 -3.633 1.00 85.62 211 ASP A C 1
ATOM 1673 O O . ASP A 1 211 ? 2.122 13.565 -3.408 1.00 85.62 211 ASP A O 1
ATOM 1677 N N . GLN A 1 212 ? 3.148 11.880 -4.449 1.00 88.38 212 GLN A N 1
ATOM 1678 C CA . GLN A 1 212 ? 3.992 12.737 -5.307 1.00 88.38 212 GLN A CA 1
ATOM 1679 C C . GLN A 1 212 ? 3.640 12.558 -6.784 1.00 88.38 212 GLN A C 1
ATOM 1681 O O . GLN A 1 212 ? 3.145 11.495 -7.155 1.00 88.38 212 GLN A O 1
ATOM 1686 N N . PRO A 1 213 ? 3.905 13.547 -7.653 1.00 94.69 213 PRO A N 1
ATOM 1687 C CA . PRO A 1 213 ? 3.732 13.374 -9.089 1.00 94.69 213 PRO A CA 1
ATOM 1688 C C . PRO A 1 213 ? 4.735 12.340 -9.609 1.00 94.69 213 PRO A C 1
ATOM 1690 O O . PRO A 1 213 ? 5.932 12.424 -9.339 1.00 94.69 213 PRO A O 1
ATOM 1693 N N . PHE A 1 214 ? 4.256 11.341 -10.339 1.00 97.00 214 PHE A N 1
ATOM 1694 C CA . PHE A 1 214 ? 5.114 10.353 -10.973 1.00 97.00 214 PHE A CA 1
ATOM 1695 C C . PHE A 1 214 ? 5.895 10.995 -12.122 1.00 97.00 214 PHE A C 1
ATOM 1697 O O . PHE A 1 214 ? 5.298 11.609 -13.006 1.00 97.00 214 PHE A O 1
ATOM 1704 N N . PHE A 1 215 ? 7.218 10.835 -12.126 1.00 96.31 215 PHE A N 1
ATOM 1705 C CA . PHE A 1 215 ? 8.082 11.454 -13.127 1.00 96.31 215 PHE A CA 1
ATOM 1706 C C . PHE A 1 215 ? 8.476 10.446 -14.209 1.00 96.31 215 PHE A C 1
ATOM 1708 O O . PHE A 1 215 ? 8.176 10.651 -15.386 1.00 96.31 215 PHE A O 1
ATOM 1715 N N . SER A 1 216 ? 9.117 9.338 -13.832 1.00 97.88 216 SER A N 1
ATOM 1716 C CA . SER A 1 216 ? 9.536 8.311 -14.789 1.00 97.88 216 SER A CA 1
ATOM 1717 C C . SER A 1 216 ? 9.832 6.960 -14.139 1.00 97.88 216 SER A C 1
ATOM 1719 O O . SER A 1 216 ? 10.011 6.836 -12.928 1.00 97.88 216 SER A O 1
ATOM 1721 N N . LEU A 1 217 ? 9.890 5.942 -14.993 1.00 98.00 217 LEU A N 1
ATOM 1722 C CA . LEU A 1 217 ? 10.334 4.586 -14.714 1.00 98.00 217 LEU A CA 1
ATOM 1723 C C . LEU A 1 217 ? 11.403 4.205 -15.744 1.00 98.00 217 LEU A C 1
ATOM 1725 O O . LEU A 1 217 ? 11.176 4.364 -16.947 1.00 98.00 217 LEU A O 1
ATOM 1729 N N . ALA A 1 218 ? 12.538 3.673 -15.301 1.00 97.44 218 ALA A N 1
ATOM 1730 C CA . ALA A 1 218 ? 13.598 3.191 -16.185 1.00 97.44 218 ALA A CA 1
ATOM 1731 C C . ALA A 1 218 ? 14.134 1.841 -15.706 1.00 97.44 218 ALA A C 1
ATOM 1733 O O . ALA A 1 218 ? 14.315 1.637 -14.513 1.00 97.44 218 ALA A O 1
ATOM 1734 N N . TYR A 1 219 ? 14.384 0.919 -16.637 1.00 97.88 219 TYR A N 1
ATOM 1735 C CA . TYR A 1 219 ? 14.994 -0.373 -16.330 1.00 97.88 219 TYR A CA 1
ATOM 1736 C C . TYR A 1 219 ? 16.355 -0.502 -17.006 1.00 97.88 219 TYR A C 1
ATOM 1738 O O . TYR A 1 219 ? 16.453 -0.463 -18.237 1.00 97.88 219 TYR A O 1
ATOM 1746 N N . ASP A 1 220 ? 17.376 -0.746 -16.193 1.00 96.19 220 ASP A N 1
ATOM 1747 C CA . ASP A 1 220 ? 18.706 -1.112 -16.640 1.00 96.19 220 ASP A CA 1
ATOM 1748 C C . ASP A 1 220 ? 18.879 -2.627 -16.611 1.00 96.19 220 ASP A C 1
ATOM 1750 O O . ASP A 1 220 ? 18.849 -3.266 -15.565 1.00 96.19 220 ASP A O 1
ATOM 1754 N N . THR A 1 221 ? 19.124 -3.209 -17.786 1.00 94.38 221 THR A N 1
ATOM 1755 C CA . THR A 1 221 ? 19.409 -4.647 -17.949 1.00 94.38 221 THR A CA 1
ATOM 1756 C C . THR A 1 221 ? 20.619 -5.107 -17.120 1.00 94.38 221 THR A C 1
ATOM 1758 O O . THR A 1 221 ? 21.454 -4.273 -16.754 1.00 94.38 221 THR A O 1
ATOM 1761 N N . PRO A 1 222 ? 20.839 -6.424 -16.936 1.00 92.81 222 PRO A N 1
ATOM 1762 C CA . PRO A 1 222 ? 21.981 -6.925 -16.170 1.00 92.81 222 PRO A CA 1
ATOM 1763 C C . PRO A 1 222 ? 23.357 -6.443 -16.644 1.00 92.81 222 PRO A C 1
ATOM 1765 O O . PRO A 1 222 ? 24.270 -6.282 -15.842 1.00 92.81 222 PRO A O 1
ATOM 1768 N N . GLY A 1 223 ? 23.509 -6.145 -17.939 1.00 92.38 223 GLY A N 1
ATOM 1769 C CA . GLY A 1 223 ? 24.741 -5.567 -18.490 1.00 92.38 223 GLY A CA 1
ATOM 1770 C C . GLY A 1 223 ? 24.939 -4.068 -18.221 1.00 92.38 223 GLY A C 1
ATOM 1771 O O . GLY A 1 223 ? 25.991 -3.537 -18.566 1.00 92.38 223 GLY A O 1
ATOM 1772 N N . LYS A 1 224 ? 23.940 -3.382 -17.653 1.00 89.31 224 LYS A N 1
ATOM 1773 C CA . LYS A 1 224 ? 23.924 -1.931 -17.400 1.00 89.31 224 LYS A CA 1
ATOM 1774 C C . LYS A 1 224 ? 23.707 -1.545 -15.935 1.00 89.31 224 LYS A C 1
ATOM 1776 O O . LYS A 1 224 ? 23.966 -0.404 -15.590 1.00 89.31 224 LYS A O 1
ATOM 1781 N N . GLY A 1 225 ? 23.313 -2.483 -15.078 1.00 91.81 225 GLY A N 1
ATOM 1782 C CA . GLY A 1 225 ? 23.161 -2.230 -13.644 1.00 91.81 225 GLY A CA 1
ATOM 1783 C C . GLY A 1 225 ? 22.134 -3.118 -12.947 1.00 91.81 225 GLY A C 1
ATOM 1784 O O . GLY A 1 225 ? 22.162 -3.188 -11.726 1.00 91.81 225 GLY A O 1
ATOM 1785 N N . ASP A 1 226 ? 21.269 -3.799 -13.702 1.00 95.06 226 ASP A N 1
ATOM 1786 C CA . ASP A 1 226 ? 20.212 -4.684 -13.192 1.00 95.06 226 ASP A CA 1
ATOM 1787 C C . ASP A 1 226 ? 19.282 -4.047 -12.150 1.00 95.06 226 ASP A C 1
ATOM 1789 O O . ASP A 1 226 ? 19.054 -4.605 -11.075 1.00 95.06 226 ASP A O 1
ATOM 1793 N N . HIS A 1 227 ? 18.764 -2.856 -12.428 1.00 95.88 227 HIS A N 1
ATOM 1794 C CA . HIS A 1 227 ? 17.889 -2.156 -11.492 1.00 95.88 227 HIS A CA 1
ATOM 1795 C C . HIS A 1 227 ? 16.765 -1.414 -12.205 1.00 95.88 227 HIS A C 1
ATOM 1797 O O . HIS A 1 227 ? 16.842 -1.092 -13.390 1.00 95.88 227 HIS A O 1
ATOM 1803 N N . LEU A 1 228 ? 15.691 -1.189 -11.458 1.00 97.25 228 LEU A N 1
ATOM 1804 C CA . LEU A 1 228 ? 14.543 -0.398 -11.861 1.00 97.25 228 LEU A CA 1
ATOM 1805 C C . LEU A 1 228 ? 14.569 0.921 -11.084 1.00 97.25 228 LEU A C 1
ATOM 1807 O O . LEU A 1 228 ? 14.428 0.916 -9.861 1.00 97.25 228 LEU A O 1
ATOM 1811 N N . ASP A 1 229 ? 14.726 2.031 -11.792 1.00 97.00 229 ASP A N 1
ATOM 1812 C CA . ASP A 1 229 ? 14.657 3.377 -11.235 1.00 97.00 229 ASP A CA 1
ATOM 1813 C C . ASP A 1 229 ? 13.228 3.899 -11.300 1.00 97.00 229 ASP A C 1
ATOM 1815 O O . ASP A 1 229 ? 12.609 3.932 -12.367 1.00 97.00 229 ASP A O 1
ATOM 1819 N N . ILE A 1 230 ? 12.715 4.334 -10.152 1.00 97.25 230 ILE A N 1
ATOM 1820 C CA . ILE A 1 230 ? 11.392 4.937 -10.014 1.00 97.25 230 ILE A CA 1
ATOM 1821 C C . ILE A 1 230 ? 11.577 6.372 -9.533 1.00 97.25 230 ILE A C 1
ATOM 1823 O O . ILE A 1 230 ? 11.951 6.605 -8.381 1.00 97.25 230 ILE A O 1
ATOM 1827 N N . SER A 1 231 ? 11.296 7.327 -10.411 1.00 95.94 231 SER A N 1
ATOM 1828 C CA . SER A 1 231 ? 11.502 8.753 -10.169 1.00 95.94 231 SER A CA 1
ATOM 1829 C C . SER A 1 231 ? 10.177 9.479 -10.010 1.00 95.94 231 SER A C 1
ATOM 1831 O O . SER A 1 231 ? 9.212 9.225 -10.738 1.00 95.94 231 SER A O 1
ATOM 1833 N N . VAL A 1 232 ? 10.142 10.426 -9.080 1.00 93.62 232 VAL A N 1
ATOM 1834 C CA . VAL A 1 232 ? 8.977 11.265 -8.780 1.00 93.62 232 VAL A CA 1
ATOM 1835 C C . VAL A 1 232 ? 9.389 12.720 -8.608 1.00 93.62 232 VAL A C 1
ATOM 1837 O O . VAL A 1 232 ? 10.524 13.010 -8.233 1.00 93.62 232 VAL A O 1
ATOM 1840 N N . GLY A 1 233 ? 8.449 13.614 -8.882 1.00 87.75 233 GLY A N 1
ATOM 1841 C CA . GLY A 1 233 ? 8.594 15.062 -8.821 1.00 87.75 233 GLY A CA 1
ATOM 1842 C C . GLY A 1 233 ? 7.777 15.741 -9.920 1.00 87.75 233 GLY A C 1
ATOM 1843 O O . GLY A 1 233 ? 7.314 15.082 -10.853 1.00 87.75 233 GLY A O 1
ATOM 1844 N N . ALA A 1 234 ? 7.503 17.037 -9.757 1.00 87.69 234 ALA A N 1
ATOM 1845 C CA . ALA A 1 234 ? 6.576 17.769 -10.628 1.00 87.69 234 ALA A CA 1
ATOM 1846 C C . ALA A 1 234 ? 7.213 18.167 -11.969 1.00 87.69 234 ALA A C 1
ATOM 1848 O O . ALA A 1 234 ? 6.815 17.665 -13.015 1.00 87.69 234 ALA A O 1
ATOM 1849 N N . ASP A 1 235 ? 8.200 19.061 -11.919 1.00 88.62 235 ASP A N 1
ATOM 1850 C CA . ASP A 1 235 ? 8.903 19.586 -13.099 1.00 88.62 235 ASP A CA 1
ATOM 1851 C C . ASP A 1 235 ? 10.325 19.011 -13.222 1.00 88.62 235 ASP A C 1
ATOM 1853 O O . ASP A 1 235 ? 10.916 18.988 -14.302 1.00 88.62 235 ASP A O 1
ATOM 1857 N N . GLU A 1 236 ? 10.864 18.511 -12.110 1.00 90.56 236 GLU A N 1
ATOM 1858 C CA . GLU A 1 236 ? 12.159 17.849 -11.995 1.00 90.56 236 GLU A CA 1
ATOM 1859 C C . GLU A 1 236 ? 12.056 16.633 -11.066 1.00 90.56 236 GLU A C 1
ATOM 1861 O O . GLU A 1 236 ? 11.014 16.392 -10.457 1.00 90.56 236 GLU A O 1
ATOM 1866 N N . VAL A 1 237 ? 13.122 15.834 -10.987 1.00 92.12 237 VAL A N 1
ATOM 1867 C CA . VAL A 1 237 ? 13.168 14.670 -10.094 1.00 92.12 237 VAL A CA 1
ATOM 1868 C C . VAL A 1 237 ? 13.467 15.136 -8.670 1.00 92.12 237 VAL A C 1
ATOM 1870 O O . VAL A 1 237 ? 14.593 15.526 -8.368 1.00 92.12 237 VAL A O 1
ATOM 1873 N N . ASP A 1 238 ? 12.474 15.025 -7.790 1.00 86.75 238 ASP A N 1
ATOM 1874 C CA . ASP A 1 238 ? 12.592 15.317 -6.357 1.00 86.75 238 ASP A CA 1
ATOM 1875 C C . ASP A 1 238 ? 13.155 14.117 -5.585 1.00 86.75 238 ASP A C 1
ATOM 1877 O O . ASP A 1 238 ? 13.911 14.254 -4.620 1.00 86.75 238 ASP A O 1
ATOM 1881 N N . TYR A 1 239 ? 12.765 12.912 -6.003 1.00 88.44 239 TYR A N 1
ATOM 1882 C CA . TYR A 1 239 ? 13.166 11.662 -5.373 1.00 88.44 239 TYR A CA 1
ATOM 1883 C C . TYR A 1 239 ? 13.267 10.538 -6.404 1.00 88.44 239 TYR A C 1
ATOM 1885 O O . TYR A 1 239 ? 12.444 10.429 -7.313 1.00 88.44 239 TYR A O 1
ATOM 1893 N N . MET A 1 240 ? 14.265 9.674 -6.223 1.00 92.75 240 MET A N 1
ATOM 1894 C CA . MET A 1 240 ? 14.485 8.484 -7.037 1.00 92.75 240 MET A CA 1
ATOM 1895 C C . MET A 1 240 ? 14.705 7.280 -6.124 1.00 92.75 240 MET A C 1
ATOM 1897 O O . MET A 1 240 ? 15.573 7.300 -5.247 1.00 92.75 240 MET A O 1
ATOM 1901 N N . HIS A 1 241 ? 13.923 6.229 -6.342 1.00 93.00 241 HIS A N 1
ATOM 1902 C CA . HIS A 1 241 ? 14.109 4.937 -5.701 1.00 93.00 241 HIS A CA 1
ATOM 1903 C C . HIS A 1 241 ? 14.729 3.948 -6.683 1.00 93.00 241 HIS A C 1
ATOM 1905 O O . HIS A 1 241 ? 14.193 3.747 -7.770 1.00 93.00 241 HIS A O 1
ATOM 1911 N N . VAL A 1 242 ? 15.817 3.301 -6.265 1.00 94.81 242 VAL A N 1
ATOM 1912 C CA . VAL A 1 242 ? 16.497 2.256 -7.037 1.00 94.81 242 VAL A CA 1
ATOM 1913 C C . VAL A 1 242 ? 16.084 0.892 -6.493 1.00 94.81 242 VAL A C 1
ATOM 1915 O O . VAL A 1 242 ? 16.412 0.545 -5.353 1.00 94.81 242 VAL A O 1
ATOM 1918 N N . PHE A 1 243 ? 15.383 0.108 -7.307 1.00 92.56 243 PHE A N 1
ATOM 1919 C CA . PHE A 1 243 ? 14.955 -1.246 -6.973 1.00 92.56 243 PHE A CA 1
ATOM 1920 C C . PHE A 1 243 ? 15.846 -2.274 -7.680 1.00 92.56 243 PHE A C 1
ATOM 1922 O O . PHE A 1 243 ? 15.767 -2.467 -8.894 1.00 92.56 243 PHE A O 1
ATOM 1929 N N . ASN A 1 244 ? 16.732 -2.914 -6.917 1.00 92.81 244 ASN A N 1
ATOM 1930 C CA . ASN A 1 244 ? 17.782 -3.780 -7.456 1.00 92.81 244 ASN A CA 1
ATOM 1931 C C . ASN A 1 244 ? 17.270 -5.183 -7.801 1.00 92.81 244 ASN A C 1
ATOM 1933 O O . ASN A 1 244 ? 16.447 -5.748 -7.084 1.00 92.81 244 ASN A O 1
ATOM 1937 N N . HIS A 1 245 ? 17.839 -5.774 -8.851 1.00 94.62 245 HIS A N 1
ATOM 1938 C CA . HIS A 1 245 ? 17.589 -7.145 -9.301 1.00 94.62 245 HIS A CA 1
ATOM 1939 C C . HIS A 1 245 ? 16.096 -7.488 -9.456 1.00 94.62 245 HIS A C 1
ATOM 1941 O O . HIS A 1 245 ? 15.630 -8.484 -8.878 1.00 94.62 245 HIS A O 1
ATOM 1947 N N . PRO A 1 246 ? 15.321 -6.684 -10.215 1.00 95.75 246 PRO A N 1
ATOM 1948 C CA . PRO A 1 246 ? 13.915 -6.975 -10.446 1.00 95.75 246 PRO A CA 1
ATOM 1949 C C . PRO A 1 246 ? 13.779 -8.326 -11.155 1.00 95.75 246 PRO A C 1
ATOM 1951 O O . PRO A 1 246 ? 14.333 -8.558 -12.225 1.00 95.75 246 PRO A O 1
ATOM 1954 N N . ALA A 1 247 ? 13.020 -9.235 -10.551 1.00 95.75 247 ALA A N 1
ATOM 1955 C CA . ALA A 1 247 ? 12.732 -10.554 -11.100 1.00 95.75 247 ALA A CA 1
ATOM 1956 C C . ALA A 1 247 ? 11.390 -10.583 -11.838 1.00 95.75 247 ALA A C 1
ATOM 1958 O O . ALA A 1 247 ? 11.214 -11.365 -12.774 1.00 95.75 247 ALA A O 1
ATOM 1959 N N . LYS A 1 248 ? 10.417 -9.768 -11.408 1.00 96.44 248 LYS A N 1
ATOM 1960 C CA . LYS A 1 248 ? 9.086 -9.683 -12.022 1.00 96.44 248 LYS A CA 1
ATOM 1961 C C . LYS A 1 248 ? 8.538 -8.263 -11.933 1.00 96.44 248 LYS A C 1
ATOM 1963 O O . LYS A 1 248 ? 8.656 -7.634 -10.886 1.00 96.44 248 LYS A O 1
ATOM 1968 N N . ILE A 1 249 ? 7.869 -7.818 -12.994 1.00 97.81 249 ILE A N 1
ATOM 1969 C CA . ILE A 1 249 ? 7.089 -6.577 -13.019 1.00 97.81 249 ILE A CA 1
ATOM 1970 C C . ILE A 1 249 ? 5.647 -6.924 -13.386 1.00 97.81 249 ILE A C 1
ATOM 1972 O O . ILE A 1 249 ? 5.399 -7.700 -14.313 1.00 97.81 249 ILE A O 1
ATOM 1976 N N . PHE A 1 250 ? 4.700 -6.348 -12.657 1.00 95.88 250 PHE A N 1
ATOM 1977 C CA . PHE A 1 250 ? 3.274 -6.471 -12.908 1.00 95.88 250 PHE A CA 1
ATOM 1978 C C . PHE A 1 250 ? 2.624 -5.097 -12.959 1.00 95.88 250 PHE A C 1
ATOM 1980 O O . PHE A 1 250 ? 3.033 -4.172 -12.261 1.00 95.88 250 PHE A O 1
ATOM 1987 N N . GLN A 1 251 ? 1.554 -4.999 -13.738 1.00 95.00 251 GLN A N 1
ATOM 1988 C CA . GLN A 1 251 ? 0.611 -3.893 -13.647 1.00 95.00 251 GLN A CA 1
ATOM 1989 C C . GLN A 1 251 ? -0.750 -4.416 -13.204 1.00 95.00 251 GLN A C 1
ATOM 1991 O O . GLN A 1 251 ? -1.213 -5.467 -13.657 1.00 95.00 251 GLN A O 1
ATOM 1996 N N . TRP A 1 252 ? -1.393 -3.663 -12.326 1.00 91.06 252 TRP A N 1
ATOM 1997 C CA . TRP A 1 252 ? -2.752 -3.895 -11.880 1.00 91.06 252 TRP A CA 1
ATOM 1998 C C . TRP A 1 252 ? -3.637 -2.813 -12.474 1.00 91.06 252 TRP A C 1
ATOM 2000 O O . TRP A 1 252 ? -3.413 -1.624 -12.241 1.00 91.06 252 TRP A O 1
ATOM 2010 N N . LYS A 1 253 ? -4.621 -3.231 -13.264 1.00 88.44 253 LYS A N 1
ATOM 2011 C CA . LYS A 1 253 ? -5.495 -2.330 -14.015 1.00 88.44 253 LYS A CA 1
ATOM 2012 C C . LYS A 1 253 ? -6.918 -2.358 -13.500 1.00 88.44 253 LYS A C 1
ATOM 2014 O O . LYS A 1 253 ? -7.432 -3.430 -13.179 1.00 88.44 253 LYS A O 1
ATOM 2019 N N . LEU A 1 254 ? -7.549 -1.193 -13.495 1.00 86.31 254 LEU A N 1
ATOM 2020 C CA . LEU A 1 254 ? -8.986 -1.029 -13.335 1.00 86.31 254 LEU A CA 1
ATOM 2021 C C . LEU A 1 254 ? -9.741 -1.649 -14.530 1.00 86.31 254 LEU A C 1
ATOM 2023 O O . LEU A 1 254 ? -9.137 -1.926 -15.571 1.00 86.31 254 LEU A O 1
ATOM 2027 N N . PRO A 1 255 ? -11.061 -1.892 -14.407 1.00 84.12 255 PRO A N 1
ATOM 2028 C CA . PRO A 1 255 ? -11.872 -2.441 -15.497 1.00 84.12 255 PRO A CA 1
ATOM 2029 C C . PRO A 1 255 ? -11.864 -1.620 -16.796 1.00 84.12 255 PRO A C 1
ATOM 2031 O O . PRO A 1 255 ? -12.087 -2.181 -17.866 1.00 84.12 255 PRO A O 1
ATOM 2034 N N . ASP A 1 256 ? -11.604 -0.316 -16.716 1.00 87.00 256 ASP A N 1
ATOM 2035 C CA . ASP A 1 256 ? -11.452 0.589 -17.865 1.00 87.00 256 ASP A CA 1
ATOM 2036 C C . ASP A 1 256 ? -10.058 0.522 -18.524 1.00 87.00 256 ASP A C 1
ATOM 2038 O O . ASP A 1 256 ? -9.837 1.120 -19.576 1.00 87.00 256 ASP A O 1
ATOM 2042 N N . GLY A 1 257 ? -9.133 -0.247 -17.943 1.00 87.38 257 GLY A N 1
ATOM 2043 C CA . GLY A 1 257 ? -7.767 -0.425 -18.421 1.00 87.38 257 GLY A CA 1
ATOM 2044 C C . GLY A 1 257 ? -6.752 0.555 -17.833 1.00 87.38 257 GLY A C 1
ATOM 2045 O O . GLY A 1 257 ? -5.559 0.384 -18.104 1.00 87.38 257 GLY A O 1
ATOM 2046 N N . GLU A 1 258 ? -7.174 1.529 -17.020 1.00 90.44 258 GLU A N 1
ATOM 2047 C CA . GLU A 1 258 ? -6.262 2.450 -16.343 1.00 90.44 258 GLU A CA 1
ATOM 2048 C C . GLU A 1 258 ? -5.411 1.700 -15.309 1.00 90.44 258 GLU A C 1
ATOM 2050 O O . GLU A 1 258 ? -5.889 0.821 -14.589 1.00 90.44 258 GLU A O 1
ATOM 2055 N N . VAL A 1 259 ? -4.118 2.024 -15.230 1.00 91.88 259 VAL A N 1
ATOM 2056 C CA . VAL A 1 259 ? -3.227 1.403 -14.245 1.00 91.88 259 VAL A CA 1
ATOM 2057 C C . VAL A 1 259 ? -3.478 2.010 -12.867 1.00 91.88 259 VAL A C 1
ATOM 2059 O O . VAL A 1 259 ? -3.310 3.215 -12.679 1.00 91.88 259 VAL A O 1
ATOM 2062 N N . ALA A 1 260 ? -3.799 1.155 -11.899 1.00 87.69 260 ALA A N 1
ATOM 2063 C CA . ALA A 1 260 ? -3.922 1.508 -10.488 1.00 87.69 260 ALA A CA 1
ATOM 2064 C C . ALA A 1 260 ? -2.634 1.234 -9.700 1.00 87.69 260 ALA A C 1
ATOM 2066 O O . ALA A 1 260 ? -2.304 1.988 -8.789 1.00 87.69 260 ALA A O 1
ATOM 2067 N N . ILE A 1 261 ? -1.901 0.161 -10.027 1.00 92.69 261 ILE A N 1
ATOM 2068 C CA . ILE A 1 261 ? -0.681 -0.227 -9.300 1.00 92.69 261 ILE A CA 1
ATOM 2069 C C . ILE A 1 261 ? 0.369 -0.758 -10.275 1.00 92.69 261 ILE A C 1
ATOM 2071 O O . ILE A 1 261 ? 0.060 -1.589 -11.132 1.00 92.69 261 ILE A O 1
ATOM 2075 N N . LEU A 1 262 ? 1.616 -0.325 -10.108 1.00 96.69 262 LEU A N 1
ATOM 2076 C CA . LEU A 1 262 ? 2.793 -1.004 -10.647 1.00 96.69 262 LEU A CA 1
ATOM 2077 C C . LEU A 1 262 ? 3.486 -1.759 -9.507 1.00 96.69 262 LEU A C 1
ATOM 2079 O O . LEU A 1 262 ? 3.783 -1.173 -8.471 1.00 96.69 262 LEU A O 1
ATOM 2083 N N . GLU A 1 263 ? 3.745 -3.045 -9.701 1.00 94.56 263 GLU A N 1
ATOM 2084 C CA . GLU A 1 263 ? 4.366 -3.923 -8.707 1.00 94.56 263 GLU A CA 1
ATOM 2085 C C . GLU A 1 263 ? 5.664 -4.498 -9.276 1.00 94.56 263 GLU A C 1
ATOM 2087 O O . GLU A 1 263 ? 5.649 -5.173 -10.307 1.00 94.56 263 GLU A O 1
ATOM 2092 N N . ALA A 1 264 ? 6.782 -4.264 -8.595 1.00 95.94 264 ALA A N 1
ATOM 2093 C CA . ALA A 1 264 ? 8.070 -4.879 -8.893 1.00 95.94 264 ALA A CA 1
ATOM 2094 C C . ALA A 1 264 ? 8.465 -5.834 -7.762 1.00 95.94 264 ALA A C 1
ATOM 2096 O O . ALA A 1 264 ? 8.316 -5.505 -6.586 1.00 95.94 264 ALA A O 1
ATOM 2097 N N . ILE A 1 265 ? 8.962 -7.019 -8.113 1.00 93.38 265 ILE A N 1
ATOM 2098 C CA . ILE A 1 265 ? 9.378 -8.055 -7.161 1.00 93.38 265 ILE A CA 1
ATOM 2099 C C . ILE A 1 265 ? 10.806 -8.474 -7.484 1.00 93.38 265 ILE A C 1
ATOM 2101 O O . ILE A 1 265 ? 11.090 -8.795 -8.639 1.00 93.38 265 ILE A O 1
ATOM 2105 N N . ASP A 1 266 ? 11.687 -8.503 -6.488 1.00 90.81 266 ASP A N 1
ATOM 2106 C CA . ASP A 1 266 ? 13.066 -8.974 -6.645 1.00 90.81 266 ASP A CA 1
ATOM 2107 C C . ASP A 1 266 ? 13.191 -10.500 -6.450 1.00 90.81 266 ASP A C 1
ATOM 2109 O O . ASP A 1 266 ? 12.229 -11.214 -6.148 1.00 90.81 266 ASP A O 1
ATOM 2113 N N . SER A 1 267 ? 14.403 -11.029 -6.630 1.00 86.44 267 SER A N 1
ATOM 2114 C CA . SER A 1 267 ? 14.682 -12.463 -6.440 1.00 86.44 267 SER A CA 1
ATOM 2115 C C . SER A 1 267 ? 14.528 -12.963 -4.994 1.00 86.44 267 SER A C 1
ATOM 2117 O O . SER A 1 267 ? 14.393 -14.168 -4.782 1.00 86.44 267 SER A O 1
ATOM 2119 N N . GLN A 1 268 ? 14.548 -12.063 -4.007 1.00 85.00 268 GLN A N 1
ATOM 2120 C CA . GLN A 1 268 ? 14.410 -12.368 -2.580 1.00 85.00 268 GLN A CA 1
ATOM 2121 C C . GLN A 1 268 ? 12.959 -12.239 -2.087 1.00 85.00 268 GLN A C 1
ATOM 2123 O O . GLN A 1 268 ? 12.672 -12.534 -0.926 1.00 85.00 268 GLN A O 1
ATOM 2128 N N . GLY A 1 269 ? 12.036 -11.836 -2.964 1.00 83.69 269 GLY A N 1
ATOM 2129 C CA . GLY A 1 269 ? 10.628 -11.640 -2.638 1.00 83.69 269 GLY A CA 1
ATOM 2130 C C . GLY A 1 269 ? 10.334 -10.306 -1.953 1.00 83.69 269 GLY A C 1
ATOM 2131 O O . GLY A 1 269 ? 9.272 -10.171 -1.344 1.00 83.69 269 GLY A O 1
ATOM 2132 N N . VAL A 1 270 ? 11.244 -9.332 -2.033 1.00 84.25 270 VAL A N 1
ATOM 2133 C CA . VAL A 1 270 ? 10.929 -7.937 -1.712 1.00 84.25 270 VAL A CA 1
ATOM 2134 C C . VAL A 1 270 ? 10.038 -7.391 -2.821 1.00 84.25 270 VAL A C 1
ATOM 2136 O O . VAL A 1 270 ? 10.264 -7.653 -4.001 1.00 84.25 270 VAL A O 1
ATOM 2139 N N . VAL A 1 271 ? 9.011 -6.647 -2.431 1.00 88.06 271 VAL A N 1
ATOM 2140 C CA . VAL A 1 271 ? 7.982 -6.089 -3.301 1.00 88.06 271 VAL A CA 1
ATOM 2141 C C . VAL A 1 271 ? 7.974 -4.575 -3.152 1.00 88.06 271 VAL A C 1
ATOM 2143 O O . VAL A 1 271 ? 7.800 -4.062 -2.045 1.00 88.06 271 VAL A O 1
ATOM 2146 N N . CYS A 1 272 ? 8.116 -3.866 -4.267 1.00 90.38 272 CYS A N 1
ATOM 2147 C CA . CYS A 1 272 ? 7.897 -2.431 -4.367 1.00 90.38 272 CYS A CA 1
ATOM 2148 C C . CYS A 1 272 ? 6.595 -2.172 -5.131 1.00 90.38 272 CYS A C 1
ATOM 2150 O O . CYS A 1 272 ? 6.461 -2.566 -6.290 1.00 90.38 272 CYS A O 1
ATOM 2152 N N . ASN A 1 273 ? 5.640 -1.518 -4.473 1.00 90.81 273 ASN A N 1
ATOM 2153 C CA . ASN A 1 273 ? 4.366 -1.115 -5.054 1.00 90.81 273 ASN A CA 1
ATOM 2154 C C . ASN A 1 273 ? 4.339 0.395 -5.256 1.00 90.81 273 ASN A C 1
ATOM 2156 O O . ASN A 1 273 ? 4.488 1.152 -4.296 1.00 90.81 273 ASN A O 1
ATOM 2160 N N . LEU A 1 274 ? 4.067 0.818 -6.485 1.00 93.06 274 LEU A N 1
ATOM 2161 C CA . LEU A 1 274 ? 3.735 2.190 -6.833 1.00 93.06 274 LEU A CA 1
ATOM 2162 C C . LEU A 1 274 ? 2.225 2.277 -7.069 1.00 93.06 274 LEU A C 1
ATOM 2164 O O . LEU A 1 274 ? 1.717 1.789 -8.079 1.00 93.06 274 LEU A O 1
ATOM 2168 N N . ASN A 1 275 ? 1.510 2.865 -6.115 1.00 88.62 275 ASN A N 1
ATOM 2169 C CA . ASN A 1 275 ? 0.055 2.985 -6.134 1.00 88.62 275 ASN A CA 1
ATOM 2170 C C . ASN A 1 275 ? -0.332 4.353 -6.673 1.00 88.62 275 ASN A C 1
ATOM 2172 O O . ASN A 1 275 ? 0.117 5.357 -6.129 1.00 88.62 275 ASN A O 1
ATOM 2176 N N . PHE A 1 276 ? -1.177 4.394 -7.695 1.00 86.62 276 PHE A N 1
ATOM 2177 C CA . PHE A 1 276 ? -1.698 5.637 -8.250 1.00 86.62 276 PHE A CA 1
ATOM 2178 C C . PHE A 1 276 ? -2.879 6.126 -7.410 1.00 86.62 276 PHE A C 1
ATOM 2180 O O . PHE A 1 276 ? -3.824 5.383 -7.151 1.00 86.62 276 PHE A O 1
ATOM 2187 N N . THR A 1 277 ? -2.799 7.375 -6.959 1.00 68.38 277 THR A N 1
ATOM 2188 C CA . THR A 1 277 ? -3.792 8.039 -6.113 1.00 68.38 277 THR A CA 1
ATOM 2189 C C . THR A 1 277 ? -4.458 9.139 -6.931 1.00 68.38 277 THR A C 1
ATOM 2191 O O . THR A 1 277 ? -3.921 10.238 -7.062 1.00 68.38 277 THR A O 1
ATOM 2194 N N . GLY A 1 278 ? -5.603 8.837 -7.533 1.00 54.53 278 GLY A N 1
ATOM 2195 C CA . GLY A 1 278 ? -6.349 9.748 -8.400 1.00 54.53 278 GLY A CA 1
ATOM 2196 C C . GLY A 1 278 ? -7.778 9.284 -8.572 1.00 54.53 278 GLY A C 1
ATOM 2197 O O . GLY A 1 278 ? -7.974 8.049 -8.581 1.00 54.53 278 GLY A O 1
#